Protein AF-A0A7Y2ZWB6-F1 (afdb_monomer)

Secondary structure (DSSP, 8-state):
------TTSS------HHHHHHHHHHHHHHHHHHHHHHHHHHHHHHHHHHHHHHHHHHHHHHHHHHHHHHHHHHHHHHHHHHHHHHHHHHHHHHHHHHHHHHHHHHHHHHHHHHHHHTTSTT-HHHHHHHHHHHHHHHHHIIIIIHHHHHHHHHHHHHHSTTSHHHHHHHHHHHHHHHHHHHHHHHHHHHHHHHHHHTTPPP-EEETTEEESS--SS--TTT-S------GGGS-HHHHH--SSGGG--THHHHS------S----------S-SS---

pLDDT: mean 79.21, std 18.11, range [35.31, 97.69]

Solvent-accessible surface area (backbone atoms only — not comparable to full-atom values): 16002 Å² total; per-residue (Å²): 139,84,81,82,79,81,81,81,81,81,80,76,83,70,80,60,71,64,56,55,54,54,51,50,50,52,52,52,50,52,50,52,55,48,52,55,47,51,52,57,50,50,55,52,52,52,55,50,52,47,47,49,52,18,51,52,53,12,49,52,47,21,49,51,34,42,51,52,34,52,53,51,43,51,55,48,51,52,54,46,52,51,52,48,50,50,46,51,49,42,55,49,49,48,55,49,51,55,51,50,56,53,49,51,54,52,50,47,54,51,23,53,52,36,36,61,57,16,72,42,92,90,32,49,70,48,21,57,52,17,53,52,52,37,53,52,50,52,52,44,49,64,54,52,46,52,52,49,51,54,49,44,54,53,37,49,56,42,57,39,93,83,18,65,54,54,48,51,46,52,50,48,55,48,51,44,54,48,43,29,42,48,25,33,45,52,8,50,53,49,14,32,55,44,15,50,76,50,73,40,73,65,74,43,74,60,95,89,44,72,35,56,66,88,56,80,89,45,39,60,84,77,18,50,100,75,75,90,79,53,81,83,76,47,49,64,44,80,75,73,63,55,100,55,88,89,67,79,71,55,54,83,68,72,62,69,60,73,72,64,90,59,82,82,74,81,72,80,78,78,75,70,90,76,88,84,81,87,130

Foldseek 3Di:
DDDDDPPPPPPPPPPCVVVVVVVVVVVVVVVVVVVVVVVVVVVVVVVVVLLVVLQVVLLVLLVVLLVVLVVLLVVLVVVLVVLVVLLVVLVVLLVVLVVVVVVLVVLLVVLVVQLVVCVPPVNVVSNVVSVVSNVVSVVCCVPVNVVSVVVNVVSCQQNPDPHPSVVVNVVSVVVNVCSQQVSSVVSQVSSQVSSVVSVQDFDDDDPNDGGNYDHPPADNVRGRPDDDDDPVLADPCVVPNDPDDPPRCPVVVNVVPPVPVPPPPPPPPPPPVPPDDDD

Structure (mmCIF, N/CA/C/O backbone):
data_AF-A0A7Y2ZWB6-F1
#
_entry.id   AF-A0A7Y2ZWB6-F1
#
loop_
_atom_site.group_PDB
_atom_site.id
_atom_site.type_symbol
_atom_site.label_atom_id
_atom_site.label_alt_id
_atom_site.label_comp_id
_atom_site.label_asym_id
_atom_site.label_entity_id
_atom_site.label_seq_id
_atom_site.pdbx_PDB_ins_code
_atom_site.Cartn_x
_atom_site.Cartn_y
_atom_site.Cartn_z
_atom_site.occupancy
_atom_site.B_iso_or_equiv
_atom_site.auth_seq_id
_atom_site.auth_comp_id
_atom_site.auth_asym_id
_atom_site.auth_atom_id
_atom_site.pdbx_PDB_model_num
ATOM 1 N N . MET A 1 1 ? 92.278 31.853 -77.550 1.00 44.78 1 MET A N 1
ATOM 2 C CA . MET A 1 1 ? 91.078 32.687 -77.325 1.00 44.78 1 MET A CA 1
ATOM 3 C C . MET A 1 1 ? 89.855 31.816 -77.591 1.00 44.78 1 MET A C 1
ATOM 5 O O . MET A 1 1 ? 89.427 31.696 -78.728 1.00 44.78 1 MET A O 1
ATOM 9 N N . ILE A 1 2 ? 89.396 31.088 -76.572 1.00 50.94 2 ILE A N 1
ATOM 10 C CA . ILE A 1 2 ? 88.327 30.086 -76.688 1.00 50.94 2 ILE A CA 1
ATOM 11 C C . ILE A 1 2 ? 87.022 30.775 -76.280 1.00 50.94 2 ILE A C 1
ATOM 13 O O . ILE A 1 2 ? 86.863 31.155 -75.123 1.00 50.94 2 ILE A O 1
ATOM 17 N N . ARG A 1 3 ? 86.124 31.005 -77.246 1.00 51.00 3 ARG A N 1
ATOM 18 C CA . ARG A 1 3 ? 84.762 31.488 -76.984 1.00 51.00 3 ARG A CA 1
ATOM 19 C C . ARG A 1 3 ? 83.948 30.323 -76.426 1.00 51.00 3 ARG A C 1
ATOM 21 O O . ARG A 1 3 ? 83.680 29.367 -77.145 1.00 51.00 3 ARG A O 1
ATOM 28 N N . LEU A 1 4 ? 83.583 30.407 -75.150 1.00 58.66 4 LEU A N 1
ATOM 29 C CA . LEU A 1 4 ? 82.576 29.540 -74.547 1.00 58.66 4 LEU A CA 1
ATOM 30 C C . LEU A 1 4 ? 81.198 29.949 -75.076 1.00 58.66 4 LEU A C 1
ATOM 32 O O . LEU A 1 4 ? 80.756 31.081 -74.887 1.00 58.66 4 LEU A O 1
ATOM 36 N N . ASP A 1 5 ? 80.564 29.020 -75.780 1.00 60.66 5 ASP A N 1
ATOM 37 C CA . ASP A 1 5 ? 79.256 29.163 -76.406 1.00 60.66 5 ASP A CA 1
ATOM 38 C C . ASP A 1 5 ? 78.149 28.931 -75.358 1.00 60.66 5 ASP A C 1
ATOM 40 O O . ASP A 1 5 ? 77.924 27.813 -74.894 1.00 60.66 5 ASP A O 1
ATOM 44 N N . TYR A 1 6 ? 77.489 30.013 -74.936 1.00 61.88 6 TYR A N 1
ATOM 45 C CA . TYR A 1 6 ? 76.468 30.041 -73.873 1.00 61.88 6 TYR A CA 1
ATOM 46 C C . TYR A 1 6 ? 75.072 29.579 -74.348 1.00 61.88 6 TYR A C 1
ATOM 48 O O . TYR A 1 6 ? 74.074 29.722 -73.641 1.00 61.88 6 TYR A O 1
ATOM 56 N N . SER A 1 7 ? 74.976 29.016 -75.553 1.00 59.28 7 SER A N 1
ATOM 57 C CA . SER A 1 7 ? 73.709 28.821 -76.273 1.00 59.28 7 SER A CA 1
ATOM 58 C C . SER A 1 7 ? 72.943 27.537 -75.913 1.00 59.28 7 SER A C 1
ATOM 60 O O . SER A 1 7 ? 71.887 27.275 -76.483 1.00 59.28 7 SER A O 1
ATOM 62 N N . ARG A 1 8 ? 73.432 26.721 -74.965 1.00 57.53 8 ARG A N 1
ATOM 63 C CA . ARG A 1 8 ? 72.806 25.434 -74.582 1.00 57.53 8 ARG A CA 1
ATOM 64 C C . ARG A 1 8 ? 71.978 25.445 -73.290 1.00 57.53 8 ARG A C 1
ATOM 66 O O . ARG A 1 8 ? 71.447 24.406 -72.922 1.00 57.53 8 ARG A O 1
ATOM 73 N N . LEU A 1 9 ? 71.797 26.592 -72.633 1.00 58.25 9 LEU A N 1
ATOM 74 C CA . LEU A 1 9 ? 71.009 26.690 -71.387 1.00 58.25 9 LEU A CA 1
ATOM 75 C C . LEU A 1 9 ? 69.576 27.217 -71.572 1.00 58.25 9 LEU A C 1
ATOM 77 O O . LEU A 1 9 ? 68.931 27.599 -70.601 1.00 58.25 9 LEU A O 1
ATOM 81 N N . LYS A 1 10 ? 69.047 27.250 -72.801 1.00 58.69 10 LYS A N 1
ATOM 82 C CA . LYS A 1 10 ? 67.727 27.843 -73.080 1.00 58.69 10 LYS A CA 1
ATOM 83 C C . LYS A 1 10 ? 66.795 26.921 -73.863 1.00 58.69 10 LYS A C 1
ATOM 85 O O . LYS A 1 10 ? 66.171 27.339 -74.828 1.00 58.69 10 LYS A O 1
ATOM 90 N N . SER A 1 11 ? 66.707 25.658 -73.455 1.00 59.91 11 SER A N 1
ATOM 91 C CA . SER A 1 11 ? 65.633 24.762 -73.906 1.00 59.91 11 SER A CA 1
ATOM 92 C C . SER A 1 11 ? 65.359 23.654 -72.889 1.00 59.91 11 SER A C 1
ATOM 94 O O . SER A 1 11 ? 65.337 22.473 -73.217 1.00 59.91 11 SER A O 1
ATOM 96 N N . GLY A 1 12 ? 65.159 24.056 -71.639 1.00 55.19 12 GLY A N 1
ATOM 97 C CA . GLY A 1 12 ? 64.440 23.272 -70.643 1.00 55.19 12 GLY A CA 1
ATOM 98 C C . GLY A 1 12 ? 63.176 24.032 -70.267 1.00 55.19 12 GLY A C 1
ATOM 99 O O . GLY A 1 12 ? 63.064 24.503 -69.144 1.00 55.19 12 GLY A O 1
ATOM 100 N N . HIS A 1 13 ? 62.268 24.256 -71.224 1.00 57.69 13 HIS A N 1
ATOM 101 C CA . HIS A 1 13 ? 60.879 24.541 -70.861 1.00 57.69 13 HIS A CA 1
ATOM 102 C C . HIS A 1 13 ? 60.348 23.213 -70.321 1.00 57.69 13 HIS A C 1
ATOM 104 O O . HIS A 1 13 ? 59.897 22.358 -71.079 1.00 57.69 13 HIS A O 1
ATOM 110 N N . GLU A 1 14 ? 60.576 22.990 -69.028 1.00 60.53 14 GLU A N 1
ATOM 111 C CA . GLU A 1 14 ? 60.029 21.857 -68.302 1.00 60.53 14 GLU A CA 1
ATOM 112 C C . GLU A 1 14 ? 58.515 21.869 -68.487 1.00 60.53 14 GLU A C 1
ATOM 114 O O . GLU A 1 14 ? 57.841 22.862 -68.208 1.00 60.53 14 GLU A O 1
ATOM 119 N N . ASP A 1 15 ? 57.996 20.763 -68.998 1.00 57.97 15 ASP A N 1
ATOM 120 C CA . ASP A 1 15 ? 56.582 20.510 -69.226 1.00 57.97 15 ASP A CA 1
ATOM 121 C C . ASP A 1 15 ? 55.854 20.341 -67.870 1.00 57.97 15 ASP A C 1
ATOM 123 O O . ASP A 1 15 ? 55.453 19.252 -67.468 1.00 57.97 15 ASP A O 1
ATOM 127 N N . GLN A 1 16 ? 55.746 21.430 -67.096 1.00 61.62 16 GLN A N 1
ATOM 128 C CA . GLN A 1 16 ? 55.091 21.475 -65.777 1.00 61.62 16 GLN A CA 1
ATOM 129 C C . GLN A 1 16 ? 53.551 21.566 -65.882 1.00 61.62 16 GLN A C 1
ATOM 131 O O . GLN A 1 16 ? 52.837 21.514 -64.873 1.00 61.62 16 GLN A O 1
ATOM 136 N N . GLY A 1 17 ? 53.009 21.664 -67.104 1.00 63.53 17 GLY A N 1
ATOM 137 C CA . GLY A 1 17 ? 51.566 21.721 -67.359 1.00 63.53 17 GLY A CA 1
ATOM 138 C C . GLY A 1 17 ? 50.846 20.413 -67.020 1.00 63.53 17 GLY A C 1
ATOM 139 O O . GLY A 1 17 ? 49.757 20.437 -66.443 1.00 63.53 17 GLY A O 1
ATOM 140 N N . GLY A 1 18 ? 51.478 19.264 -67.286 1.00 72.31 18 GLY A N 1
ATOM 141 C CA . GLY A 1 18 ? 50.917 17.948 -66.955 1.00 72.31 18 GLY A CA 1
ATOM 142 C C . GLY A 1 18 ? 50.858 17.669 -65.448 1.00 72.31 18 GLY A C 1
ATOM 143 O O . GLY A 1 18 ? 49.906 17.056 -64.963 1.00 72.31 18 GLY A O 1
ATOM 144 N N . GLN A 1 19 ? 51.830 18.176 -64.682 1.00 80.75 19 GLN A N 1
ATOM 145 C CA . GLN A 1 19 ? 51.919 17.939 -63.238 1.00 80.75 19 GLN A CA 1
ATOM 146 C C . GLN A 1 19 ? 50.794 18.641 -62.460 1.00 80.75 19 GLN A C 1
ATOM 148 O O . GLN A 1 19 ? 50.229 18.064 -61.528 1.00 80.75 19 GLN A O 1
ATOM 153 N N . THR A 1 20 ? 50.412 19.850 -62.883 1.00 86.69 20 THR A N 1
ATOM 154 C CA . THR A 1 20 ? 49.302 20.601 -62.270 1.00 86.69 20 THR A CA 1
ATOM 155 C C . THR A 1 20 ? 47.962 19.880 -62.451 1.00 86.69 20 THR A C 1
ATOM 157 O O . THR A 1 20 ? 47.143 19.857 -61.531 1.00 86.69 20 THR A O 1
ATOM 160 N N . LEU A 1 21 ? 47.745 19.232 -63.601 1.00 88.06 21 LEU A N 1
ATOM 161 C CA . LEU A 1 21 ? 46.502 18.515 -63.894 1.00 88.06 21 LEU A CA 1
ATOM 162 C C . LEU A 1 21 ? 46.351 17.242 -63.045 1.00 88.06 21 LEU A C 1
ATOM 164 O O . LEU A 1 21 ? 45.262 16.966 -62.542 1.00 88.06 21 LEU A O 1
ATOM 168 N N . VAL A 1 22 ? 47.446 16.508 -62.817 1.00 89.50 22 VAL A N 1
ATOM 169 C CA . VAL A 1 22 ? 47.454 15.334 -61.923 1.00 89.50 22 VAL A CA 1
ATOM 170 C C . VAL A 1 22 ? 47.199 15.750 -60.476 1.00 89.50 22 VAL A C 1
ATOM 172 O O . VAL A 1 22 ? 46.388 15.126 -59.791 1.00 89.50 22 VAL A O 1
ATOM 175 N N . PHE A 1 23 ? 47.836 16.831 -60.017 1.00 92.19 23 PHE A N 1
ATOM 176 C CA . PHE A 1 23 ? 47.591 17.362 -58.678 1.00 92.19 23 PHE A CA 1
ATOM 177 C C . PHE A 1 23 ? 46.123 17.771 -58.495 1.00 92.19 23 PHE A C 1
ATOM 179 O O . PHE A 1 23 ? 45.485 17.350 -57.530 1.00 92.19 23 PHE A O 1
ATOM 186 N N . LEU A 1 24 ? 45.556 18.513 -59.452 1.00 94.19 24 LEU A N 1
ATOM 187 C CA . LEU A 1 24 ? 44.149 18.915 -59.419 1.00 94.19 24 LEU A CA 1
ATOM 188 C C . LEU A 1 24 ? 43.206 17.702 -59.392 1.00 94.19 24 LEU A C 1
ATOM 190 O O . LEU A 1 24 ? 42.246 17.697 -58.622 1.00 94.19 24 LEU A O 1
ATOM 194 N N . ALA A 1 25 ? 43.483 16.665 -60.188 1.00 94.50 25 ALA A N 1
ATOM 195 C CA . ALA A 1 25 ? 42.678 15.446 -60.217 1.00 94.50 25 ALA A CA 1
ATOM 196 C C . ALA A 1 25 ? 42.689 14.714 -58.866 1.00 94.50 25 ALA A C 1
ATOM 198 O O . ALA A 1 25 ? 41.633 14.299 -58.387 1.00 94.50 25 ALA A O 1
ATOM 199 N N . ILE A 1 26 ? 43.854 14.607 -58.219 1.00 96.25 26 ILE A N 1
ATOM 200 C CA . ILE A 1 26 ? 43.980 13.987 -56.892 1.00 96.25 26 ILE A CA 1
ATOM 201 C C . ILE A 1 26 ? 43.226 14.805 -55.839 1.00 96.25 26 ILE A C 1
ATOM 203 O O . ILE A 1 26 ? 42.507 14.229 -55.025 1.00 96.25 26 ILE A O 1
ATOM 207 N N . VAL A 1 27 ? 43.338 16.137 -55.870 1.00 96.94 27 VAL A N 1
ATOM 208 C CA . VAL A 1 27 ? 42.617 17.017 -54.937 1.00 96.94 27 VAL A CA 1
ATOM 209 C C . VAL A 1 27 ? 41.103 16.906 -55.135 1.00 96.94 27 VAL A C 1
ATOM 211 O O . VAL A 1 27 ? 40.377 16.737 -54.158 1.00 96.94 27 VAL A O 1
ATOM 214 N N . MET A 1 28 ? 40.617 16.934 -56.379 1.00 96.69 28 MET A N 1
ATOM 215 C CA . MET A 1 28 ? 39.190 16.762 -56.678 1.00 96.69 28 MET A CA 1
ATOM 216 C C . MET A 1 28 ? 38.679 15.387 -56.241 1.00 96.69 28 MET A C 1
ATOM 218 O O . MET A 1 28 ? 37.618 15.293 -55.625 1.00 96.69 28 MET A O 1
ATOM 222 N N . PHE A 1 29 ? 39.445 14.324 -56.491 1.00 96.56 29 PHE A N 1
ATOM 223 C CA . PHE A 1 29 ? 39.101 12.980 -56.032 1.00 96.56 29 PHE A CA 1
ATOM 224 C C . PHE A 1 29 ? 39.051 12.892 -54.499 1.00 96.56 29 PHE A C 1
ATOM 226 O O . PHE A 1 29 ? 38.092 12.357 -53.943 1.00 96.56 29 PHE A O 1
ATOM 233 N N . ALA A 1 30 ? 40.036 13.467 -53.803 1.00 97.19 30 ALA A N 1
ATOM 234 C CA . ALA A 1 30 ? 40.061 13.517 -52.344 1.00 97.19 30 ALA A CA 1
ATOM 235 C C . ALA A 1 30 ? 38.858 14.286 -51.774 1.00 97.19 30 ALA A C 1
ATOM 237 O O . ALA A 1 30 ? 38.252 13.831 -50.804 1.00 97.19 30 ALA A O 1
ATOM 238 N N . LEU A 1 31 ? 38.467 15.402 -52.401 1.00 97.62 31 LEU A N 1
ATOM 239 C CA . LEU A 1 31 ? 37.272 16.158 -52.020 1.00 97.62 31 LEU A CA 1
ATOM 240 C C . LEU A 1 31 ? 35.993 15.329 -52.194 1.00 97.62 31 LEU A C 1
ATOM 242 O O . LEU A 1 31 ? 35.182 15.282 -51.273 1.00 97.62 31 LEU A O 1
ATOM 246 N N . VAL A 1 32 ? 35.821 14.628 -53.320 1.00 97.38 32 VAL A N 1
ATOM 247 C CA . VAL A 1 32 ? 34.651 13.756 -53.547 1.00 97.38 32 VAL A CA 1
ATOM 248 C C . VAL A 1 32 ? 34.585 12.630 -52.509 1.00 97.38 32 VAL A C 1
ATOM 250 O O . VAL A 1 32 ? 33.529 12.403 -51.917 1.00 97.38 32 VAL A O 1
ATOM 253 N N . CYS A 1 33 ? 35.711 11.968 -52.229 1.00 97.44 33 CYS A N 1
ATOM 254 C CA . CYS A 1 33 ? 35.795 10.944 -51.185 1.00 97.44 33 CYS A CA 1
ATOM 255 C C . CYS A 1 33 ? 35.462 11.510 -49.797 1.00 97.44 33 CYS A C 1
ATOM 257 O O . CYS A 1 33 ? 34.747 10.869 -49.025 1.00 97.44 33 CYS A O 1
ATOM 259 N N . PHE A 1 34 ? 35.934 12.719 -49.486 1.00 97.44 34 PHE A N 1
ATOM 260 C CA . PHE A 1 34 ? 35.622 13.399 -48.232 1.00 97.44 34 PHE A CA 1
ATOM 261 C C . PHE A 1 34 ? 34.126 13.720 -48.110 1.00 97.44 34 PHE A C 1
ATOM 263 O O . PHE A 1 34 ? 33.533 13.435 -47.072 1.00 97.44 34 PHE A O 1
ATOM 270 N N . PHE A 1 35 ? 33.483 14.227 -49.167 1.00 97.56 35 PHE A N 1
ATOM 271 C CA . PHE A 1 35 ? 32.034 14.463 -49.172 1.00 97.56 35 PHE A CA 1
ATOM 272 C C . PHE A 1 35 ? 31.234 13.172 -48.974 1.00 97.56 35 PHE A C 1
ATOM 274 O O . PHE A 1 35 ? 30.319 13.142 -48.150 1.00 97.56 35 PHE A O 1
ATOM 281 N N . ALA A 1 36 ? 31.603 12.093 -49.670 1.00 96.81 36 ALA A N 1
ATOM 282 C CA . ALA A 1 36 ? 30.967 10.790 -49.489 1.00 96.81 36 ALA A CA 1
ATOM 283 C C . ALA A 1 36 ? 31.128 10.274 -48.047 1.00 96.81 36 ALA A C 1
ATOM 285 O O . ALA A 1 36 ? 30.185 9.728 -47.473 1.00 96.81 36 ALA A O 1
ATOM 286 N N . LEU A 1 37 ? 32.298 10.478 -47.431 1.00 97.00 37 LEU A N 1
ATOM 287 C CA . LEU A 1 37 ? 32.532 10.136 -46.029 1.00 97.00 37 LEU A CA 1
ATOM 288 C C . LEU A 1 37 ? 31.652 10.971 -45.092 1.00 97.00 37 LEU A C 1
ATOM 290 O O . LEU A 1 37 ? 31.013 10.398 -44.214 1.00 97.00 37 LEU A O 1
ATOM 294 N N . VAL A 1 38 ? 31.577 12.293 -45.278 1.00 97.69 38 VAL A N 1
ATOM 295 C CA . VAL A 1 38 ? 30.770 13.186 -44.426 1.00 97.69 38 VAL A CA 1
ATOM 296 C C . VAL A 1 38 ? 29.286 12.823 -44.477 1.00 97.69 38 VAL A C 1
ATOM 298 O O . VAL A 1 38 ? 28.658 12.767 -43.422 1.00 97.69 38 VAL A O 1
ATOM 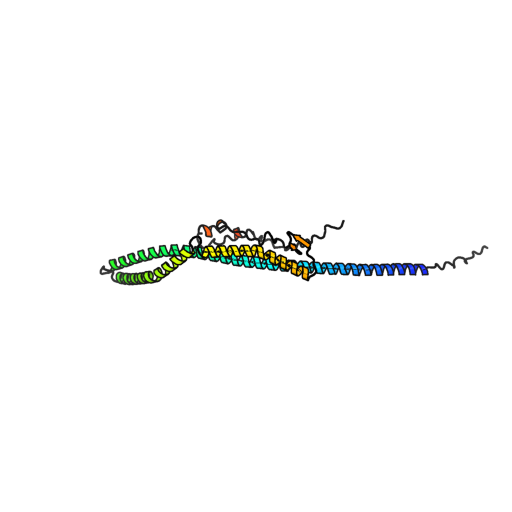301 N N . ILE A 1 39 ? 28.736 12.522 -45.658 1.00 96.81 39 ILE A N 1
ATOM 302 C CA . ILE A 1 39 ? 27.332 12.094 -45.799 1.00 96.81 39 ILE A CA 1
ATOM 303 C C . ILE A 1 39 ? 27.103 10.772 -45.057 1.00 96.81 39 ILE A C 1
ATOM 305 O O . ILE A 1 39 ? 26.220 10.686 -44.206 1.00 96.81 39 ILE A O 1
ATOM 309 N N . ASN A 1 40 ? 27.960 9.772 -45.291 1.00 96.31 40 ASN A N 1
ATOM 310 C CA . ASN A 1 40 ? 27.853 8.476 -44.618 1.00 96.31 40 ASN A CA 1
ATOM 311 C C . ASN A 1 40 ? 27.982 8.593 -43.091 1.00 96.31 40 ASN A C 1
ATOM 313 O O . ASN A 1 40 ? 27.276 7.907 -42.354 1.00 96.31 40 ASN A O 1
ATOM 317 N N . VAL A 1 41 ? 28.879 9.449 -42.592 1.00 96.69 41 VAL A N 1
ATOM 318 C CA . VAL A 1 41 ? 29.029 9.698 -41.151 1.00 96.69 41 VAL A CA 1
ATOM 319 C C . VAL A 1 41 ? 27.814 10.446 -40.602 1.00 96.69 41 VAL A C 1
ATOM 321 O O . VAL A 1 41 ? 27.332 10.086 -39.529 1.00 96.69 41 VAL A O 1
ATOM 324 N N . GLY A 1 42 ? 27.291 11.430 -41.336 1.00 96.50 42 GLY A N 1
ATOM 325 C CA . GLY A 1 42 ? 26.086 12.174 -40.973 1.00 96.50 42 GLY A CA 1
ATOM 326 C C . GLY A 1 42 ? 24.892 11.252 -40.736 1.00 96.50 42 GLY A C 1
ATOM 327 O O . GLY A 1 42 ? 24.306 11.284 -39.654 1.00 96.50 42 GLY A O 1
ATOM 328 N N . ASP A 1 43 ? 24.606 10.352 -41.678 1.00 94.31 43 ASP A N 1
ATOM 329 C CA . ASP A 1 43 ? 23.494 9.398 -41.563 1.00 94.31 43 ASP A CA 1
ATOM 330 C C . ASP A 1 43 ? 23.649 8.473 -40.348 1.00 94.31 43 ASP A C 1
ATOM 332 O O . ASP A 1 43 ? 22.689 8.210 -39.615 1.00 94.31 43 ASP A O 1
ATOM 336 N N . ARG A 1 44 ? 24.878 8.012 -40.079 1.00 91.19 44 ARG A N 1
ATOM 337 C CA . ARG A 1 44 ? 25.179 7.161 -38.916 1.00 91.19 44 ARG A CA 1
ATOM 338 C C . ARG A 1 44 ? 25.017 7.908 -37.595 1.00 91.19 44 ARG A C 1
ATOM 340 O O . ARG A 1 44 ? 24.539 7.312 -36.629 1.00 91.19 44 ARG A O 1
ATOM 347 N N . VAL A 1 45 ? 25.401 9.183 -37.537 1.00 94.81 45 VAL A N 1
ATOM 348 C CA . VAL A 1 45 ? 25.244 10.018 -36.337 1.00 94.81 45 VAL A CA 1
ATOM 349 C C . VAL A 1 45 ? 23.768 10.307 -36.071 1.00 94.81 45 VAL A C 1
ATOM 351 O O . VAL A 1 45 ? 23.323 10.102 -34.942 1.00 94.81 45 VAL A O 1
ATOM 354 N N . THR A 1 46 ? 22.997 10.697 -37.089 1.00 92.50 46 THR A N 1
ATOM 355 C CA . THR A 1 46 ? 21.551 10.953 -36.959 1.00 92.50 46 THR A CA 1
ATOM 356 C C . THR A 1 46 ? 20.813 9.710 -36.472 1.00 92.50 46 THR A C 1
ATOM 358 O O . THR A 1 46 ? 20.147 9.751 -35.439 1.00 92.50 46 THR A O 1
ATO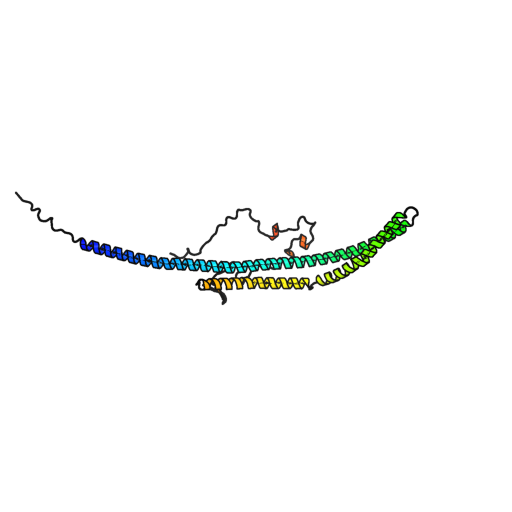M 361 N N . THR A 1 47 ? 21.047 8.570 -37.128 1.00 87.69 47 THR A N 1
ATOM 362 C CA . THR A 1 47 ? 20.436 7.285 -36.757 1.00 87.69 47 THR A CA 1
ATOM 363 C C . THR A 1 47 ? 20.774 6.887 -35.311 1.00 87.69 47 THR A C 1
ATOM 365 O O . THR A 1 47 ? 19.946 6.334 -34.588 1.00 87.69 47 THR A O 1
ATOM 368 N N . LYS A 1 48 ? 21.993 7.193 -34.841 1.00 86.56 48 LYS A N 1
ATOM 369 C CA . LYS A 1 48 ? 22.404 6.934 -33.453 1.00 86.56 48 LYS A CA 1
ATOM 370 C C . LYS A 1 48 ? 21.652 7.814 -32.451 1.00 86.56 48 LYS A C 1
ATOM 372 O O . LYS A 1 48 ? 21.249 7.308 -31.406 1.00 86.56 48 LYS A O 1
ATOM 377 N N . VAL A 1 49 ? 21.481 9.103 -32.744 1.00 91.00 49 VAL A N 1
ATOM 378 C CA . VAL A 1 49 ? 20.752 10.039 -31.867 1.00 91.00 49 VAL A CA 1
ATOM 379 C C . VAL A 1 49 ? 19.275 9.654 -31.777 1.00 91.00 49 VAL A C 1
ATOM 381 O O . VAL A 1 49 ? 18.713 9.638 -30.684 1.00 91.00 49 VAL A O 1
ATOM 384 N N . GLU A 1 50 ? 18.661 9.270 -32.895 1.00 88.62 50 GLU A N 1
ATOM 385 C CA . GLU A 1 50 ? 17.272 8.798 -32.925 1.00 88.62 50 GLU A CA 1
ATOM 386 C C . GLU A 1 50 ? 17.078 7.533 -32.079 1.00 88.62 50 GLU A C 1
ATOM 388 O O . GLU A 1 50 ? 16.178 7.495 -31.239 1.00 88.62 50 GLU A O 1
ATOM 393 N N . MET A 1 51 ? 17.970 6.540 -32.201 1.00 86.19 51 MET A N 1
ATOM 394 C CA . MET A 1 51 ? 17.916 5.333 -31.364 1.00 86.19 51 MET A CA 1
ATOM 395 C C . MET A 1 51 ? 18.100 5.626 -29.869 1.00 86.19 51 MET A C 1
ATOM 397 O O . MET A 1 51 ? 17.471 4.976 -29.036 1.00 86.19 51 MET A O 1
ATOM 401 N N . GLN A 1 52 ? 18.949 6.593 -29.509 1.00 89.56 52 GLN A N 1
ATOM 402 C CA . GLN A 1 52 ? 19.129 6.998 -28.110 1.00 89.56 52 GLN A CA 1
ATOM 403 C C . GLN A 1 52 ? 17.867 7.661 -27.554 1.00 89.56 52 GLN A C 1
ATOM 405 O O . GLN A 1 52 ? 17.399 7.273 -26.486 1.00 89.56 52 GLN A O 1
ATOM 410 N N . ASN A 1 53 ? 17.260 8.576 -28.313 1.00 90.44 53 ASN A N 1
ATOM 411 C CA . ASN A 1 53 ? 16.002 9.214 -27.927 1.00 90.44 53 ASN A CA 1
ATOM 412 C C . ASN A 1 53 ? 14.863 8.190 -27.787 1.00 90.44 53 ASN A C 1
ATOM 414 O O . ASN A 1 53 ? 14.076 8.267 -26.842 1.00 90.44 53 ASN A O 1
ATOM 418 N N . ALA A 1 54 ? 14.796 7.208 -28.693 1.00 88.62 54 ALA A N 1
ATOM 419 C CA . ALA A 1 54 ? 13.845 6.101 -28.624 1.00 88.62 54 ALA A CA 1
ATOM 420 C C . ALA A 1 54 ? 14.023 5.274 -27.340 1.00 88.62 54 ALA A C 1
ATOM 422 O O . ALA A 1 54 ? 13.048 4.988 -26.637 1.00 88.62 54 ALA A O 1
ATOM 423 N N . ALA A 1 55 ? 15.270 4.917 -27.017 1.00 87.19 55 ALA A N 1
ATOM 424 C CA . ALA A 1 55 ? 15.604 4.154 -25.819 1.00 87.19 55 ALA A CA 1
ATOM 425 C C . ALA A 1 55 ? 15.251 4.923 -24.536 1.00 87.19 55 ALA A C 1
ATOM 427 O O . ALA A 1 55 ? 14.615 4.361 -23.642 1.00 87.19 55 ALA A O 1
ATOM 428 N N . ASP A 1 56 ? 15.587 6.212 -24.463 1.00 90.06 56 ASP A N 1
ATOM 429 C CA . ASP A 1 56 ? 15.282 7.055 -23.304 1.00 90.06 56 ASP A CA 1
ATOM 430 C C . ASP A 1 56 ? 13.769 7.230 -23.115 1.00 90.06 56 ASP A C 1
ATOM 432 O O . ASP A 1 56 ? 13.260 7.102 -21.997 1.00 90.06 56 ASP A O 1
ATOM 436 N N . ALA A 1 57 ? 13.022 7.446 -24.203 1.00 90.44 57 ALA A N 1
ATOM 437 C CA . ALA A 1 57 ? 11.565 7.541 -24.160 1.00 90.44 57 ALA A CA 1
ATOM 438 C C . ALA A 1 57 ? 10.914 6.234 -23.666 1.00 90.44 57 ALA A C 1
ATOM 440 O O . ALA A 1 57 ? 10.016 6.270 -22.817 1.00 90.44 57 ALA A O 1
ATOM 441 N N . ALA A 1 58 ? 11.393 5.082 -24.143 1.00 89.25 58 ALA A N 1
ATOM 442 C CA . ALA A 1 58 ? 10.919 3.767 -23.715 1.00 89.25 58 ALA A CA 1
ATOM 443 C C . ALA A 1 58 ? 11.197 3.511 -22.224 1.00 89.25 58 ALA A C 1
ATOM 445 O O . ALA A 1 58 ? 10.295 3.119 -21.474 1.00 89.25 58 ALA A O 1
ATOM 446 N N . VAL A 1 59 ? 12.424 3.787 -21.766 1.00 89.44 59 VAL A N 1
ATOM 447 C CA . VAL A 1 59 ? 12.815 3.638 -20.354 1.00 89.44 59 VAL A CA 1
ATOM 448 C C . VAL A 1 59 ? 11.981 4.556 -19.458 1.00 89.44 59 VAL A C 1
ATOM 450 O O . VAL A 1 59 ? 11.477 4.111 -18.423 1.00 89.44 59 VAL A O 1
ATOM 453 N N . MET A 1 60 ? 11.772 5.810 -19.866 1.00 91.56 60 MET A N 1
ATOM 454 C CA . MET A 1 60 ? 10.950 6.772 -19.127 1.00 91.56 60 MET A CA 1
ATOM 455 C C . MET A 1 60 ? 9.507 6.291 -18.969 1.00 91.56 60 MET A C 1
ATOM 457 O O . MET A 1 60 ? 8.951 6.345 -17.869 1.00 91.56 60 MET A O 1
ATOM 461 N N . ALA A 1 61 ? 8.898 5.770 -20.031 1.00 91.06 61 ALA A N 1
ATOM 462 C CA . ALA A 1 61 ? 7.527 5.281 -19.972 1.00 91.06 61 ALA A CA 1
ATOM 463 C C . ALA A 1 61 ? 7.367 4.046 -19.075 1.00 91.06 61 ALA A C 1
ATOM 465 O O . ALA A 1 61 ? 6.433 3.983 -18.266 1.00 91.06 61 ALA A O 1
ATOM 466 N N . GLY A 1 62 ? 8.309 3.103 -19.150 1.00 89.00 62 GLY A N 1
ATOM 467 C CA . GLY A 1 62 ? 8.355 1.964 -18.235 1.00 89.00 62 GLY A CA 1
ATOM 468 C C . GLY A 1 62 ? 8.541 2.396 -16.776 1.00 89.00 62 GLY A C 1
ATOM 469 O O . GLY A 1 62 ? 7.832 1.926 -15.879 1.00 89.00 62 GLY A O 1
ATOM 470 N N . GLY A 1 63 ? 9.430 3.365 -16.540 1.00 89.44 63 GLY A N 1
ATOM 471 C CA . GLY A 1 63 ? 9.661 3.968 -15.227 1.00 89.44 63 GLY A CA 1
ATOM 472 C C . GLY A 1 63 ? 8.412 4.632 -14.637 1.00 89.44 63 GLY A C 1
ATOM 473 O O . GLY A 1 63 ? 8.113 4.438 -13.456 1.00 89.44 63 GLY A O 1
ATOM 474 N N . ILE A 1 64 ? 7.633 5.349 -15.454 1.00 93.94 64 ILE A N 1
ATOM 475 C CA . ILE A 1 64 ? 6.374 5.986 -15.031 1.00 93.94 64 ILE A CA 1
ATOM 476 C C . ILE A 1 64 ? 5.362 4.944 -14.543 1.00 93.94 64 ILE A C 1
ATOM 478 O O . ILE A 1 64 ? 4.723 5.147 -13.506 1.00 93.94 64 ILE A O 1
ATOM 482 N N . TRP A 1 65 ? 5.214 3.820 -15.248 1.00 93.38 65 TRP A N 1
ATOM 483 C CA . TRP A 1 65 ? 4.330 2.740 -14.803 1.00 93.38 65 TRP A CA 1
ATOM 484 C C . TRP A 1 65 ? 4.780 2.158 -13.467 1.00 93.38 65 TRP A C 1
ATOM 486 O O . TRP A 1 65 ? 3.967 2.074 -12.545 1.00 93.38 65 TRP A O 1
ATOM 496 N N . ASN A 1 66 ? 6.069 1.856 -13.314 1.00 89.81 66 ASN A N 1
ATOM 497 C CA . ASN A 1 66 ? 6.613 1.359 -12.049 1.00 89.81 66 ASN A CA 1
ATOM 498 C C . ASN A 1 66 ? 6.377 2.340 -10.890 1.00 89.81 66 ASN A C 1
ATOM 500 O O . ASN A 1 66 ? 5.937 1.925 -9.814 1.00 89.81 66 ASN A O 1
ATOM 504 N N . ALA A 1 67 ? 6.567 3.643 -11.118 1.00 92.75 67 ALA A N 1
ATOM 505 C CA . ALA A 1 67 ? 6.263 4.681 -10.133 1.00 92.75 67 ALA A CA 1
ATOM 506 C C . ALA A 1 67 ? 4.774 4.695 -9.737 1.00 92.75 67 ALA A C 1
ATOM 508 O O . ALA A 1 67 ? 4.445 4.764 -8.550 1.00 92.75 67 ALA A O 1
ATOM 509 N N . ARG A 1 68 ? 3.858 4.552 -10.705 1.00 95.38 68 ARG A N 1
ATOM 510 C CA . ARG A 1 68 ? 2.412 4.443 -10.436 1.00 95.38 68 ARG A CA 1
ATOM 511 C C . ARG A 1 68 ? 2.074 3.210 -9.597 1.00 95.38 68 ARG A C 1
ATOM 513 O O . ARG A 1 68 ? 1.287 3.322 -8.658 1.00 95.38 68 ARG A O 1
ATOM 520 N N . GLY A 1 69 ? 2.682 2.059 -9.886 1.00 94.31 69 GLY A N 1
ATOM 521 C CA . GLY A 1 69 ? 2.477 0.847 -9.088 1.00 94.31 69 GLY A CA 1
ATOM 522 C C . GLY A 1 69 ? 2.990 0.985 -7.657 1.00 94.31 69 GLY A C 1
ATOM 523 O O . GLY A 1 69 ? 2.296 0.575 -6.726 1.00 94.31 69 GLY A O 1
ATOM 524 N N . MET A 1 70 ? 4.148 1.623 -7.453 1.00 93.25 70 MET A N 1
ATOM 525 C CA . MET A 1 70 ? 4.664 1.911 -6.106 1.00 93.25 70 MET A CA 1
ATOM 526 C C . MET A 1 70 ? 3.740 2.853 -5.324 1.00 93.25 70 MET A C 1
ATOM 528 O O . MET A 1 70 ? 3.458 2.597 -4.152 1.00 93.25 70 MET A O 1
ATOM 532 N N . ASN A 1 71 ? 3.197 3.889 -5.972 1.00 95.81 71 ASN A N 1
ATOM 533 C CA . ASN A 1 71 ? 2.212 4.780 -5.351 1.00 95.81 71 ASN A CA 1
ATOM 534 C C . ASN A 1 71 ? 0.928 4.030 -4.965 1.00 95.81 71 ASN A C 1
ATOM 536 O O . ASN A 1 71 ? 0.414 4.213 -3.862 1.00 95.81 71 ASN A O 1
ATOM 540 N N . MET A 1 72 ? 0.439 3.138 -5.831 1.00 95.94 72 MET A N 1
ATOM 541 C CA . MET A 1 72 ? -0.728 2.304 -5.533 1.00 95.94 72 MET A CA 1
ATOM 542 C C . MET A 1 72 ? -0.469 1.360 -4.348 1.00 95.94 72 MET A C 1
ATOM 544 O O . MET A 1 72 ? -1.300 1.257 -3.448 1.00 95.94 72 MET A O 1
ATOM 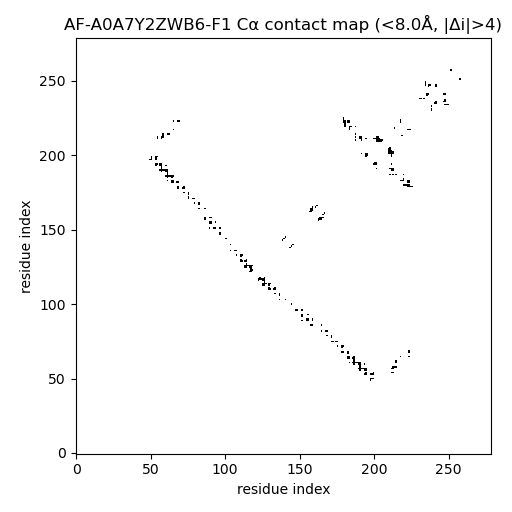548 N N . ILE A 1 73 ? 0.700 0.714 -4.296 1.00 93.88 73 ILE A N 1
ATOM 549 C CA . ILE A 1 73 ? 1.100 -0.127 -3.156 1.00 93.88 73 ILE A CA 1
ATOM 550 C C . ILE A 1 73 ? 1.166 0.694 -1.861 1.00 93.88 73 ILE A C 1
ATOM 552 O O . ILE A 1 73 ? 0.714 0.220 -0.821 1.00 93.88 73 ILE A O 1
ATOM 556 N N . SER A 1 74 ? 1.657 1.935 -1.912 1.00 94.19 74 SER A N 1
ATOM 557 C CA . SER A 1 74 ? 1.664 2.838 -0.753 1.00 94.19 74 SER A CA 1
ATOM 558 C C . SER A 1 74 ? 0.250 3.090 -0.210 1.00 94.19 74 SER A C 1
ATOM 560 O O . SER A 1 74 ? 0.012 2.941 0.990 1.00 94.19 74 SER A O 1
ATOM 562 N N . ILE A 1 75 ? -0.723 3.362 -1.087 1.00 95.25 75 ILE A N 1
ATOM 563 C CA . ILE A 1 75 ? -2.133 3.539 -0.695 1.00 95.25 75 ILE A CA 1
ATOM 564 C C . ILE A 1 75 ? -2.699 2.253 -0.075 1.00 95.25 75 ILE A C 1
ATOM 566 O O . ILE A 1 75 ? -3.361 2.303 0.963 1.00 95.25 75 ILE A O 1
ATOM 570 N N . LEU A 1 76 ? -2.409 1.087 -0.663 1.00 93.81 76 LEU A N 1
ATOM 571 C CA . LEU A 1 76 ? -2.838 -0.205 -0.115 1.00 93.81 76 LEU A CA 1
ATOM 572 C C . LEU A 1 76 ? -2.236 -0.468 1.273 1.00 93.81 76 LEU A C 1
ATOM 574 O O . LEU A 1 76 ? -2.932 -0.979 2.155 1.00 93.81 76 LEU A O 1
ATOM 578 N N . ASN A 1 77 ? -0.980 -0.074 1.496 1.00 90.75 77 ASN A N 1
ATOM 579 C CA . ASN A 1 77 ? -0.329 -0.164 2.800 1.00 90.75 77 ASN A CA 1
ATOM 580 C C . ASN A 1 77 ? -1.029 0.706 3.846 1.00 90.75 77 ASN A C 1
ATOM 582 O O . ASN A 1 77 ? -1.289 0.219 4.948 1.00 90.75 77 ASN A O 1
ATOM 586 N N . VAL A 1 78 ? -1.396 1.944 3.500 1.00 92.50 78 VAL A N 1
ATOM 587 C CA . VAL A 1 78 ? -2.190 2.816 4.383 1.00 92.50 78 VAL A CA 1
ATOM 588 C C . VAL A 1 78 ? -3.556 2.188 4.683 1.00 92.50 78 VAL A C 1
ATOM 590 O O . VAL A 1 78 ? -3.955 2.097 5.841 1.00 92.50 78 VAL A O 1
ATOM 593 N N . GLY A 1 79 ? -4.241 1.632 3.682 1.00 92.19 79 GLY A N 1
ATOM 594 C CA . GLY A 1 79 ? -5.517 0.941 3.909 1.00 92.19 79 GLY A CA 1
ATOM 595 C C . GLY A 1 79 ? -5.396 -0.263 4.857 1.00 92.19 79 GLY A C 1
ATOM 596 O O . GLY A 1 79 ? -6.274 -0.507 5.693 1.00 92.19 79 GLY A O 1
ATOM 597 N N . MET A 1 80 ? -4.292 -1.016 4.784 1.00 91.69 80 MET A N 1
ATOM 598 C CA . MET A 1 80 ? -4.024 -2.119 5.714 1.00 91.69 80 MET A CA 1
ATOM 599 C C . MET A 1 80 ? -3.751 -1.629 7.144 1.00 91.69 80 MET A C 1
ATOM 601 O O . MET A 1 80 ? -4.224 -2.262 8.096 1.00 91.69 80 MET A O 1
ATOM 605 N N . THR A 1 81 ? -3.025 -0.519 7.323 1.00 90.00 81 THR A N 1
ATOM 606 C CA . THR A 1 81 ? -2.764 0.046 8.658 1.00 90.00 81 THR A CA 1
ATOM 607 C C . THR A 1 81 ? -4.023 0.643 9.280 1.00 90.00 81 THR A C 1
ATOM 609 O O . THR A 1 81 ? -4.247 0.443 10.474 1.00 90.00 81 THR A O 1
ATOM 612 N N . GLU A 1 82 ? -4.899 1.267 8.492 1.00 92.38 82 GLU A N 1
ATOM 613 C CA . GLU A 1 82 ? -6.213 1.736 8.950 1.00 92.38 82 GLU A CA 1
ATOM 614 C C . GLU A 1 82 ? -7.108 0.576 9.405 1.00 92.38 82 GLU A C 1
ATOM 616 O O . GLU A 1 82 ? -7.686 0.615 10.496 1.00 92.38 82 GLU A O 1
ATOM 621 N N . CYS A 1 83 ? -7.166 -0.515 8.630 1.00 91.50 83 CYS A N 1
ATOM 622 C CA . CYS A 1 83 ? -7.881 -1.728 9.041 1.00 91.50 83 CYS A CA 1
ATOM 623 C C . CYS A 1 83 ? -7.347 -2.272 10.376 1.00 91.50 83 CYS A C 1
ATOM 625 O O . CYS A 1 83 ? -8.119 -2.679 11.252 1.00 91.50 83 CYS A O 1
ATOM 627 N N . LEU A 1 84 ? -6.024 -2.270 10.556 1.00 89.81 84 LEU A N 1
ATOM 628 C CA . LEU A 1 84 ? -5.398 -2.686 11.806 1.00 89.81 84 LEU A CA 1
ATOM 629 C C . LEU A 1 84 ? -5.745 -1.739 12.966 1.00 89.81 84 LEU A C 1
ATOM 631 O O . LEU A 1 84 ? -6.063 -2.217 14.059 1.00 89.81 84 LEU A O 1
ATOM 635 N N . ALA A 1 85 ? -5.734 -0.426 12.733 1.00 90.19 85 ALA A N 1
ATOM 636 C CA . ALA A 1 85 ? -6.110 0.576 13.723 1.00 90.19 85 ALA A CA 1
ATOM 637 C C . ALA A 1 85 ? -7.553 0.367 14.205 1.00 90.19 85 ALA A C 1
ATOM 639 O O . ALA A 1 85 ? -7.788 0.333 15.415 1.00 90.19 85 ALA A O 1
ATOM 640 N N . PHE A 1 86 ? -8.498 0.094 13.298 1.00 91.75 86 PHE A N 1
ATOM 641 C CA . PHE A 1 86 ? -9.875 -0.244 13.675 1.00 91.75 86 PHE A CA 1
ATOM 642 C C . PHE A 1 86 ? -9.968 -1.523 14.511 1.00 91.75 86 PHE A C 1
ATOM 644 O O . PHE A 1 86 ? -10.711 -1.565 15.491 1.00 91.75 86 PHE A O 1
ATOM 651 N N . ILE A 1 87 ? -9.195 -2.564 14.185 1.00 89.56 87 ILE A N 1
ATOM 652 C CA . ILE A 1 87 ? -9.161 -3.801 14.984 1.00 89.56 87 ILE A CA 1
ATOM 653 C C . ILE A 1 87 ? -8.672 -3.520 16.412 1.00 89.56 87 ILE A C 1
ATOM 655 O O . ILE A 1 87 ? -9.235 -4.059 17.370 1.00 89.56 87 ILE A O 1
ATOM 659 N N . ILE A 1 88 ? -7.628 -2.701 16.563 1.00 88.88 88 ILE A N 1
ATOM 660 C CA . ILE A 1 88 ? -7.090 -2.313 17.874 1.00 88.88 88 ILE A CA 1
ATOM 661 C C . ILE A 1 88 ? -8.115 -1.467 18.631 1.00 88.88 88 ILE A C 1
ATOM 663 O O . ILE A 1 88 ? -8.406 -1.767 19.789 1.00 88.88 88 ILE A O 1
ATOM 667 N N . PHE A 1 89 ? -8.712 -0.477 17.968 1.00 90.00 89 PHE A N 1
ATOM 668 C CA . PHE A 1 89 ? -9.737 0.392 18.539 1.00 90.00 89 PHE A CA 1
ATOM 669 C C . PHE A 1 89 ? -10.941 -0.408 19.052 1.00 90.00 89 PHE A C 1
ATOM 671 O O . PHE A 1 89 ? -11.349 -0.246 20.198 1.00 90.00 89 PHE A O 1
ATOM 678 N N . PHE A 1 90 ? -11.452 -1.358 18.266 1.00 91.00 90 PHE A N 1
ATOM 679 C CA . PHE A 1 90 ? -12.565 -2.224 18.667 1.00 91.00 90 PHE A CA 1
ATOM 680 C C . PHE A 1 90 ? -12.218 -3.128 19.857 1.00 91.00 90 PHE A C 1
ATOM 682 O O . PHE A 1 90 ? -13.058 -3.353 20.728 1.00 91.00 90 PHE A O 1
ATOM 689 N N . LYS A 1 91 ? -10.976 -3.620 19.941 1.00 87.25 91 LYS A N 1
ATOM 690 C CA . LYS A 1 91 ? -10.506 -4.378 21.113 1.00 87.25 91 LYS A CA 1
ATOM 691 C C . LYS A 1 91 ? -10.349 -3.500 22.354 1.00 87.25 91 LYS A C 1
ATOM 693 O O . LYS A 1 91 ? -10.626 -3.966 23.457 1.00 87.25 91 LYS A O 1
ATOM 698 N N . ALA A 1 92 ? -9.889 -2.263 22.188 1.00 88.19 92 ALA A N 1
ATOM 699 C CA . ALA A 1 92 ? -9.794 -1.302 23.279 1.00 88.19 92 ALA A CA 1
ATOM 700 C C . ALA A 1 92 ? -11.192 -0.942 23.798 1.00 88.19 92 ALA A C 1
ATOM 702 O O . ALA A 1 92 ? -11.422 -1.005 25.003 1.00 88.19 92 ALA A O 1
ATOM 703 N N . PHE A 1 93 ? -12.142 -0.688 22.893 1.00 89.06 93 PHE A N 1
ATOM 704 C CA . PHE A 1 93 ? -13.530 -0.396 23.237 1.00 89.06 93 PHE A CA 1
ATOM 705 C C . PHE A 1 93 ? -14.182 -1.516 24.053 1.00 89.06 93 PHE A C 1
ATOM 707 O O . PHE A 1 93 ? -14.873 -1.226 25.023 1.00 89.06 93 PHE A O 1
ATOM 714 N N . ASP A 1 94 ? -13.931 -2.789 23.726 1.00 89.00 94 ASP A N 1
ATOM 715 C CA . ASP A 1 94 ? -14.451 -3.910 24.520 1.00 89.00 94 ASP A CA 1
ATOM 716 C C . ASP A 1 94 ? -13.953 -3.881 25.973 1.00 89.00 94 ASP A C 1
ATOM 718 O O . ASP A 1 94 ? -14.738 -4.033 26.910 1.00 89.00 94 ASP A O 1
ATOM 722 N N . LYS A 1 95 ? -12.652 -3.631 26.175 1.00 87.69 95 LYS A N 1
ATOM 723 C CA . LYS A 1 95 ? -12.078 -3.507 27.522 1.00 87.69 95 LYS A CA 1
ATOM 724 C C . LYS A 1 95 ? -12.652 -2.307 28.268 1.00 87.69 95 LYS A C 1
ATOM 726 O O . LYS A 1 95 ? -13.011 -2.440 29.437 1.00 87.69 95 LYS A O 1
ATOM 731 N N . THR A 1 96 ? -12.765 -1.163 27.595 1.00 89.00 96 THR A N 1
ATOM 732 C CA . THR A 1 96 ? -13.345 0.050 28.179 1.00 89.00 96 THR A CA 1
ATOM 733 C C . THR A 1 96 ? -14.805 -0.172 28.559 1.00 89.00 96 THR A C 1
ATOM 735 O O . THR A 1 96 ? -15.185 0.173 29.668 1.00 89.00 96 THR A O 1
ATOM 738 N N . TYR A 1 97 ? -15.602 -0.828 27.711 1.00 90.31 97 TYR A N 1
ATOM 739 C CA . TYR A 1 97 ? -17.000 -1.152 28.000 1.00 90.31 97 TYR A CA 1
ATOM 740 C C . TYR A 1 97 ? -17.148 -1.977 29.288 1.00 90.31 97 TYR A C 1
ATOM 742 O O . TYR A 1 97 ? -17.977 -1.643 30.132 1.00 90.31 97 TYR A O 1
ATOM 750 N N . ILE A 1 98 ? -16.324 -3.017 29.472 1.00 89.50 98 ILE A N 1
ATOM 751 C CA . ILE A 1 98 ? -16.351 -3.849 30.689 1.00 89.50 98 ILE A CA 1
ATOM 752 C C . ILE A 1 98 ? -15.985 -3.014 31.925 1.00 89.50 98 ILE A C 1
ATOM 754 O O . ILE A 1 98 ? -16.660 -3.100 32.950 1.00 89.50 98 ILE A O 1
ATOM 758 N N . ALA A 1 99 ? -14.945 -2.180 31.827 1.00 90.75 99 ALA A N 1
ATOM 759 C CA . ALA A 1 99 ? -14.536 -1.302 32.921 1.00 90.75 99 ALA A CA 1
ATOM 760 C C . ALA A 1 99 ? -15.628 -0.278 33.277 1.00 90.75 99 ALA A C 1
ATOM 762 O O . ALA A 1 99 ? -15.922 -0.075 34.455 1.00 90.75 99 ALA A O 1
ATOM 763 N N . THR A 1 100 ? -16.273 0.323 32.273 1.00 90.62 100 THR A N 1
ATOM 764 C CA . THR A 1 100 ? -17.387 1.260 32.462 1.00 90.62 100 THR A CA 1
ATOM 765 C C . THR A 1 100 ? -18.598 0.576 33.093 1.00 90.62 100 THR A C 1
ATOM 767 O O . THR A 1 100 ? -19.209 1.156 33.987 1.00 90.62 100 THR A O 1
ATOM 770 N N . GLU A 1 101 ? -18.923 -0.661 32.704 1.00 89.69 101 GLU A N 1
ATOM 771 C CA . GLU A 1 101 ? -20.024 -1.417 33.315 1.00 89.69 101 GLU A CA 1
ATOM 772 C C . GLU A 1 101 ? -19.797 -1.644 34.819 1.00 89.69 101 GLU A C 1
ATOM 774 O O . GLU A 1 101 ? -20.715 -1.469 35.620 1.00 89.69 101 GLU A O 1
ATOM 779 N N . ILE A 1 102 ? -18.568 -1.990 35.215 1.00 92.00 102 ILE A N 1
ATOM 780 C CA . ILE A 1 102 ? -18.197 -2.164 36.627 1.00 92.00 102 ILE A CA 1
ATOM 781 C C . ILE A 1 102 ? -18.247 -0.820 37.365 1.00 92.00 102 ILE A C 1
ATOM 783 O O . ILE A 1 102 ? -18.811 -0.735 38.456 1.00 92.00 102 ILE A O 1
ATOM 787 N N . ALA A 1 103 ? -17.701 0.239 36.761 1.00 92.69 103 ALA A N 1
ATOM 788 C CA . ALA A 1 103 ? -17.664 1.567 37.364 1.00 92.69 103 ALA A CA 1
ATOM 789 C C . ALA A 1 103 ? -19.068 2.147 37.592 1.00 92.69 103 ALA A C 1
ATOM 791 O O . ALA A 1 103 ? -19.313 2.722 38.650 1.00 92.69 103 ALA A O 1
ATOM 792 N N . ILE A 1 104 ? -20.002 1.987 36.648 1.00 92.75 104 ILE A N 1
ATOM 793 C CA . ILE A 1 104 ? -21.387 2.462 36.811 1.00 92.75 104 ILE A CA 1
ATOM 794 C C . ILE A 1 104 ? -22.063 1.738 37.980 1.00 92.75 104 ILE A C 1
ATOM 796 O O . ILE A 1 104 ? -22.641 2.400 38.840 1.00 92.75 104 ILE A O 1
ATOM 800 N N . LYS A 1 105 ? -21.931 0.407 38.069 1.00 91.62 105 LYS A N 1
ATOM 801 C CA . LYS A 1 105 ? -22.500 -0.379 39.180 1.00 91.62 105 LYS A CA 1
ATOM 802 C C . LYS A 1 105 ? -21.926 0.044 40.535 1.00 91.62 105 LYS A C 1
ATOM 804 O O . LYS A 1 105 ? -22.678 0.210 41.491 1.00 91.62 105 LYS A O 1
ATOM 809 N N . ALA A 1 106 ? -20.615 0.278 40.609 1.00 93.75 106 ALA A N 1
ATOM 810 C CA . ALA A 1 106 ? -19.969 0.774 41.824 1.00 93.75 106 ALA A CA 1
ATOM 811 C C . ALA A 1 106 ? -20.455 2.185 42.209 1.00 93.75 106 ALA A C 1
ATOM 813 O O . ALA A 1 106 ? -20.731 2.445 43.378 1.00 93.75 106 ALA A O 1
ATOM 814 N N . ASN A 1 107 ? -20.615 3.083 41.232 1.00 93.88 107 ASN A N 1
ATOM 815 C CA . ASN A 1 107 ? -21.119 4.437 41.471 1.00 93.88 107 ASN A CA 1
ATOM 816 C C . ASN A 1 107 ? -22.596 4.456 41.893 1.00 93.88 107 ASN A C 1
ATOM 818 O O . ASN A 1 107 ? -22.965 5.271 42.735 1.00 93.88 107 ASN A O 1
ATOM 822 N N . LEU A 1 108 ? -23.432 3.559 41.356 1.00 93.38 108 LEU A N 1
ATOM 823 C CA . LEU A 1 108 ? -24.821 3.401 41.797 1.00 93.38 108 LEU A CA 1
ATOM 824 C C . LEU A 1 108 ? -24.888 2.951 43.261 1.00 93.38 108 LEU A C 1
ATOM 826 O O . LEU A 1 108 ? -25.597 3.571 44.050 1.00 93.38 108 LEU A O 1
ATOM 830 N N . ALA A 1 109 ? -24.092 1.950 43.650 1.00 93.44 109 ALA A N 1
ATOM 831 C CA . ALA A 1 109 ? -24.011 1.506 45.043 1.00 93.44 109 ALA A CA 1
ATOM 832 C C . ALA A 1 109 ? -23.522 2.627 45.983 1.00 93.44 109 ALA A C 1
ATOM 834 O O . ALA A 1 109 ? -24.056 2.806 47.078 1.00 93.44 109 ALA A O 1
ATOM 835 N N . ALA A 1 110 ? -22.548 3.434 45.545 1.00 92.75 110 ALA A N 1
ATOM 836 C CA . ALA A 1 110 ? -22.090 4.600 46.299 1.00 92.75 110 ALA A CA 1
ATOM 837 C C . ALA A 1 110 ? -23.185 5.677 46.439 1.00 92.75 110 ALA A C 1
ATOM 839 O O . ALA A 1 110 ? -23.333 6.264 47.511 1.00 92.75 110 ALA A O 1
ATOM 840 N N . ALA A 1 111 ? -23.979 5.918 45.390 1.00 93.00 111 ALA A N 1
ATOM 841 C CA . ALA A 1 111 ? -25.118 6.835 45.438 1.00 93.00 111 ALA A CA 1
ATOM 842 C C . ALA A 1 111 ? -26.178 6.370 46.448 1.00 93.00 111 ALA A C 1
ATOM 844 O O . ALA A 1 111 ? -26.683 7.172 47.231 1.00 93.00 111 ALA A O 1
ATOM 845 N N . GLU A 1 112 ? -26.474 5.071 46.486 1.00 93.25 112 GLU A N 1
ATOM 846 C CA . GLU A 1 112 ? -27.409 4.487 47.455 1.00 93.25 112 GLU A CA 1
ATOM 847 C C . GLU A 1 112 ? -26.901 4.604 48.894 1.00 93.25 112 GLU A C 1
ATOM 849 O O . GLU A 1 112 ? -27.666 4.972 49.788 1.00 93.25 112 GLU A O 1
ATOM 854 N N . ALA A 1 113 ? -25.601 4.393 49.114 1.00 92.12 113 ALA A N 1
ATOM 855 C CA . ALA A 1 113 ? -24.978 4.616 50.415 1.00 92.12 113 ALA A CA 1
ATOM 856 C C . ALA A 1 113 ? -25.068 6.091 50.857 1.00 92.12 113 ALA A C 1
ATOM 858 O O . ALA A 1 113 ? -25.380 6.365 52.016 1.00 92.12 113 ALA A O 1
ATOM 859 N N . MET A 1 114 ? -24.866 7.048 49.943 1.00 89.94 114 MET A N 1
ATOM 860 C CA . MET A 1 114 ? -25.032 8.481 50.234 1.00 89.94 114 MET A CA 1
ATOM 861 C C . MET A 1 114 ? -26.472 8.832 50.627 1.00 89.94 114 MET A C 1
ATOM 863 O O . MET A 1 114 ? -26.684 9.564 51.595 1.00 89.94 114 MET A O 1
ATOM 867 N N . ILE A 1 115 ? -27.466 8.279 49.925 1.00 92.12 115 ILE A N 1
ATOM 868 C CA . ILE A 1 115 ? -28.887 8.473 50.253 1.00 92.12 115 ILE A CA 1
ATOM 869 C C . ILE A 1 115 ? -29.200 7.906 51.646 1.00 92.12 115 ILE A C 1
ATOM 871 O O . ILE A 1 115 ? -29.904 8.552 52.423 1.00 92.12 115 ILE A O 1
ATOM 875 N N . ALA A 1 116 ? -28.649 6.735 51.987 1.00 91.50 116 ALA A N 1
ATOM 876 C CA . ALA A 1 116 ? -28.830 6.118 53.300 1.00 91.50 116 ALA A CA 1
ATOM 877 C C . ALA A 1 116 ? -28.225 6.966 54.434 1.00 91.50 116 ALA A C 1
ATOM 879 O O . ALA A 1 116 ? -28.884 7.188 55.451 1.00 91.50 116 ALA A O 1
ATOM 880 N N . LEU A 1 117 ? -27.010 7.495 54.240 1.00 88.50 117 LEU A N 1
ATOM 881 C CA . LEU A 1 117 ? -26.351 8.402 55.192 1.00 88.50 117 LEU A CA 1
ATOM 882 C C . LEU A 1 117 ? -27.106 9.729 55.359 1.00 88.50 117 LEU A C 1
ATOM 884 O O . LEU A 1 117 ? -27.150 10.293 56.452 1.00 88.50 117 LEU A O 1
ATOM 888 N N . GLY A 1 118 ? -27.741 10.212 54.291 1.00 86.44 118 GLY A N 1
ATOM 889 C CA . GLY A 1 118 ? -28.522 11.446 54.289 1.00 86.44 118 GLY A CA 1
ATOM 890 C C . GLY A 1 118 ? -29.820 11.405 55.110 1.00 86.44 118 GLY A C 1
ATOM 891 O O . GLY A 1 118 ? -30.470 12.438 55.252 1.00 86.44 118 GLY A O 1
ATOM 892 N N . ASN A 1 119 ? -30.200 10.251 55.676 1.00 87.56 119 ASN A N 1
ATOM 893 C CA . ASN A 1 119 ? -31.314 10.151 56.630 1.00 87.56 119 ASN A CA 1
ATOM 894 C C . ASN A 1 119 ? -30.953 10.659 58.041 1.00 87.56 119 ASN A C 1
ATOM 896 O O . ASN A 1 119 ? -31.836 10.785 58.888 1.00 87.56 119 ASN A O 1
ATOM 900 N N . LEU A 1 120 ? -29.678 10.968 58.303 1.00 88.12 120 LEU A N 1
ATOM 901 C CA . LEU A 1 120 ? -29.264 11.646 59.530 1.00 88.12 120 LEU A CA 1
ATOM 902 C C . LEU A 1 120 ? -29.717 13.122 59.503 1.00 88.12 120 LEU A C 1
ATOM 904 O O . LEU A 1 120 ? -29.582 13.780 58.468 1.00 88.12 120 LEU A O 1
ATOM 908 N N . PRO A 1 121 ? -30.204 13.682 60.629 1.00 82.19 121 PRO A N 1
ATOM 909 C CA . PRO A 1 121 ? -30.876 14.988 60.667 1.00 82.19 121 PRO A CA 1
ATOM 910 C C . PRO A 1 121 ? -30.041 16.165 60.134 1.00 82.19 121 PRO A C 1
ATOM 912 O O . PRO A 1 121 ? -30.606 17.121 59.615 1.00 82.19 121 PRO A O 1
ATOM 915 N N . TYR A 1 122 ? -28.710 16.081 60.188 1.00 84.19 122 TYR A N 1
ATOM 916 C CA . TYR A 1 122 ? -27.799 17.141 59.735 1.00 84.19 122 TYR A CA 1
ATOM 917 C C . TYR A 1 122 ? -27.260 16.948 58.304 1.00 84.19 122 TYR A C 1
ATOM 919 O O . TYR A 1 122 ? -26.511 17.789 57.818 1.00 84.19 122 TYR A O 1
ATOM 927 N N . MET A 1 123 ? -27.629 15.861 57.611 1.00 86.94 123 MET A N 1
ATOM 928 C CA . MET A 1 123 ? -27.025 15.451 56.329 1.00 86.94 123 MET A CA 1
ATOM 929 C C . MET A 1 123 ? -28.009 15.465 55.145 1.00 86.94 123 MET A C 1
ATOM 931 O O . MET A 1 123 ? -27.732 14.877 54.099 1.00 86.94 123 MET A O 1
ATOM 935 N N . GLN A 1 124 ? -29.145 16.164 55.258 1.00 86.88 124 GLN A N 1
ATOM 936 C CA . GLN A 1 124 ? -30.188 16.180 54.217 1.00 86.88 124 GLN A CA 1
ATOM 937 C C . GLN A 1 124 ? -29.684 16.643 52.838 1.00 86.88 124 GLN A C 1
ATOM 939 O O . GLN A 1 124 ? -30.128 16.126 51.814 1.00 86.88 124 GLN A O 1
ATOM 944 N N . ALA A 1 125 ? -28.714 17.564 52.788 1.00 87.25 125 ALA A N 1
ATOM 945 C CA . ALA A 1 125 ? -28.115 18.018 51.531 1.00 87.25 125 ALA A CA 1
ATOM 946 C C . ALA A 1 125 ? -27.442 16.871 50.747 1.00 87.25 125 ALA A C 1
ATOM 948 O O . ALA A 1 125 ? -27.533 16.817 49.520 1.00 87.25 125 ALA A O 1
ATOM 949 N N . ILE A 1 126 ? -26.826 15.912 51.450 1.00 88.75 126 ILE A N 1
ATOM 950 C CA . ILE A 1 126 ? -26.179 14.739 50.841 1.00 88.75 126 ILE A CA 1
ATOM 951 C C . ILE A 1 126 ? -27.221 13.798 50.242 1.00 88.75 126 ILE A C 1
ATOM 953 O O . ILE A 1 126 ? -26.987 13.229 49.176 1.00 88.75 126 ILE A O 1
ATOM 957 N N . LYS A 1 127 ? -28.393 13.676 50.877 1.00 89.94 127 LYS A N 1
ATOM 958 C CA . LYS A 1 127 ? -29.500 12.874 50.348 1.00 89.94 127 LYS A CA 1
ATOM 959 C C . LYS A 1 127 ? -29.945 13.375 48.977 1.00 89.94 127 LYS A C 1
ATOM 961 O O . LYS A 1 127 ? -29.990 12.597 48.028 1.00 89.94 127 LYS A O 1
ATOM 966 N N . VAL A 1 128 ? -30.214 14.678 48.867 1.00 90.56 128 VAL A N 1
ATOM 967 C CA . VAL A 1 128 ? -30.652 15.305 47.609 1.00 90.56 128 VAL A CA 1
ATOM 968 C C . VAL A 1 128 ? -29.580 15.151 46.527 1.00 90.56 128 VAL A C 1
ATOM 970 O O . VAL A 1 128 ? -29.894 14.768 45.400 1.00 90.56 128 VAL A O 1
ATOM 973 N N . ALA A 1 129 ? -28.307 15.373 46.871 1.00 90.44 129 ALA A N 1
ATOM 974 C CA . ALA A 1 129 ? -27.195 15.169 45.944 1.00 90.44 129 ALA A CA 1
ATOM 975 C C . ALA A 1 129 ? -27.098 13.707 45.463 1.00 90.44 129 ALA A C 1
ATOM 977 O O . ALA A 1 129 ? -26.936 13.462 44.265 1.00 90.44 129 ALA A O 1
ATOM 978 N N . GLY A 1 130 ? -27.257 12.741 46.372 1.00 92.12 130 GLY A N 1
ATOM 979 C CA . GLY A 1 130 ? -27.270 11.313 46.057 1.00 92.12 130 GLY A CA 1
ATOM 980 C C . GLY A 1 130 ? -28.424 10.912 45.134 1.00 92.12 130 GLY A C 1
ATOM 981 O O . GLY A 1 130 ? -28.206 10.172 44.176 1.00 92.12 130 GLY A O 1
ATOM 982 N N . GLU A 1 131 ? -29.633 11.436 45.357 1.00 93.00 131 GLU A N 1
ATOM 983 C CA . GLU A 1 131 ? -30.801 11.179 44.499 1.00 93.00 131 GLU A CA 1
ATOM 984 C C . GLU A 1 131 ? -30.626 11.747 43.083 1.00 93.00 131 GLU A C 1
ATOM 986 O O . GLU A 1 131 ? -30.945 11.069 42.100 1.00 93.00 131 GLU A O 1
ATOM 991 N N . ILE A 1 132 ? -30.083 12.965 42.962 1.00 93.50 132 ILE A N 1
ATOM 992 C CA . ILE A 1 132 ? -29.763 13.574 41.662 1.00 93.50 132 ILE A CA 1
ATOM 993 C C . ILE A 1 132 ? -28.706 12.733 40.940 1.00 93.50 132 ILE A C 1
ATOM 995 O O . ILE A 1 132 ? -28.895 12.370 39.776 1.00 93.50 132 ILE A O 1
ATOM 999 N N . TRP A 1 133 ? -27.622 12.372 41.632 1.00 94.56 133 TRP A N 1
ATOM 1000 C CA . TRP A 1 133 ? -26.546 11.563 41.060 1.00 94.56 133 TRP A CA 1
ATOM 1001 C C . TRP A 1 133 ? -27.041 10.184 40.606 1.00 94.56 133 TRP A C 1
ATOM 1003 O O . TRP A 1 133 ? -26.743 9.766 39.486 1.00 94.56 133 TRP A O 1
ATOM 1013 N N . LYS A 1 134 ? -27.872 9.513 41.416 1.00 95.25 134 LYS A N 1
ATOM 1014 C CA . LYS A 1 134 ? -28.498 8.231 41.062 1.00 95.25 134 LYS A CA 1
ATOM 1015 C C . LYS A 1 134 ? -29.347 8.345 39.793 1.00 95.25 134 LYS A C 1
ATOM 1017 O O . LYS A 1 134 ? -29.153 7.553 38.873 1.00 95.25 134 LYS A O 1
ATOM 1022 N N . LYS A 1 135 ? -30.224 9.352 39.690 1.00 94.25 135 LYS A N 1
ATOM 1023 C CA . LYS A 1 135 ? -31.035 9.575 38.475 1.00 94.25 135 LYS A CA 1
ATOM 1024 C C . LYS A 1 135 ? -30.167 9.806 37.236 1.00 94.25 135 LYS A C 1
ATOM 1026 O O . LYS A 1 135 ? -30.457 9.250 36.177 1.00 94.25 135 LYS A O 1
ATOM 1031 N N . CYS A 1 136 ? -29.089 10.582 37.361 1.00 92.62 136 CYS A N 1
ATOM 1032 C CA . CYS A 1 136 ? -28.136 10.786 36.269 1.00 92.62 136 CYS A CA 1
ATOM 1033 C C . CYS A 1 136 ? -27.488 9.465 35.826 1.00 92.62 136 CYS A C 1
ATOM 1035 O O . CYS A 1 136 ? -27.448 9.172 34.629 1.00 92.62 136 CYS A O 1
ATOM 1037 N N . LEU A 1 137 ? -27.030 8.641 36.774 1.00 93.38 137 LEU A N 1
ATOM 1038 C CA . LEU A 1 137 ? -26.438 7.334 36.478 1.00 93.38 137 LEU A CA 1
ATOM 1039 C C . LEU A 1 137 ? -27.435 6.375 35.815 1.00 93.38 137 LEU A C 1
ATOM 1041 O O . LEU A 1 137 ? -27.061 5.703 34.858 1.00 93.38 137 LEU A O 1
ATOM 1045 N N . GLU A 1 138 ? -28.698 6.347 36.247 1.00 93.31 138 GLU A N 1
ATOM 1046 C CA . GLU A 1 138 ? -29.743 5.508 35.637 1.00 93.31 138 GLU A CA 1
ATOM 1047 C C . GLU A 1 138 ? -30.042 5.906 34.180 1.00 93.31 138 GLU A C 1
ATOM 1049 O O . GLU A 1 138 ? -30.257 5.040 33.324 1.00 93.31 138 GLU A O 1
ATOM 1054 N N . ILE A 1 139 ? -30.033 7.209 33.867 1.00 92.56 139 ILE A N 1
ATOM 1055 C CA . ILE A 1 139 ? -30.196 7.708 32.490 1.00 92.56 139 ILE A CA 1
ATOM 1056 C C . ILE A 1 139 ? -29.012 7.266 31.621 1.00 92.56 139 ILE A C 1
ATOM 1058 O O . ILE A 1 139 ? -29.214 6.777 30.500 1.00 92.56 139 ILE A O 1
ATOM 1062 N N . VAL A 1 140 ? -27.788 7.407 32.140 1.00 92.12 140 VAL A N 1
ATOM 1063 C CA . VAL A 1 140 ? -26.556 6.976 31.461 1.00 92.12 140 VAL A CA 1
ATOM 1064 C C . VAL A 1 140 ? -26.555 5.461 31.250 1.00 92.12 140 VAL A C 1
ATOM 1066 O O . VAL A 1 140 ? -26.253 4.996 30.150 1.00 92.12 140 VAL A O 1
ATOM 1069 N N . GLU A 1 141 ? -26.942 4.678 32.255 1.00 91.38 141 GLU A N 1
ATOM 1070 C CA . GLU A 1 141 ? -27.030 3.222 32.152 1.00 91.38 141 GLU A CA 1
ATOM 1071 C C . GLU A 1 141 ? -28.061 2.804 31.093 1.00 91.38 141 GLU A C 1
ATOM 1073 O O . GLU A 1 141 ? -27.742 2.047 30.175 1.00 91.38 141 GLU A O 1
ATOM 1078 N N . LYS A 1 142 ? -29.287 3.338 31.136 1.00 89.94 142 LYS A N 1
ATOM 1079 C CA . LYS A 1 142 ? -30.335 2.947 30.177 1.00 89.94 142 LYS A CA 1
ATOM 1080 C C . LYS A 1 142 ? -30.012 3.345 28.739 1.00 89.94 142 LYS A C 1
ATOM 1082 O O . LYS A 1 142 ? -30.283 2.569 27.818 1.00 89.94 142 LYS A O 1
ATOM 1087 N N . THR A 1 143 ? -29.455 4.536 28.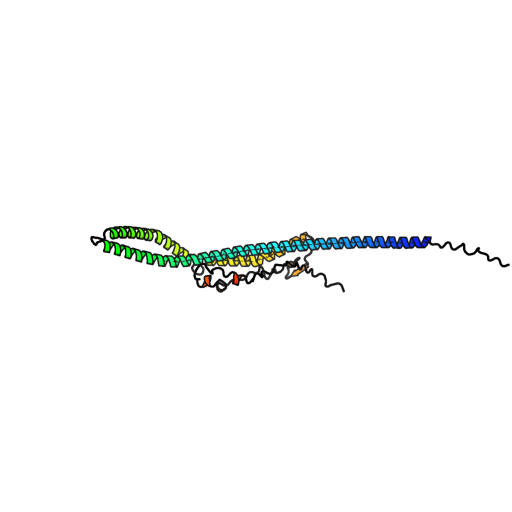539 1.00 89.56 143 THR A N 1
ATOM 1088 C CA . THR A 1 143 ? -29.266 5.100 27.195 1.00 89.56 143 THR A CA 1
ATOM 1089 C C . THR A 1 143 ? -27.904 4.715 26.631 1.00 89.56 143 THR A C 1
ATOM 1091 O O . THR A 1 143 ? -27.815 4.029 25.608 1.00 89.56 143 THR A O 1
ATOM 1094 N N . SER A 1 144 ? -26.831 5.087 27.329 1.00 86.62 144 SER A N 1
ATOM 1095 C CA . SER A 1 144 ? -25.463 4.938 26.835 1.00 86.62 144 SER A CA 1
ATOM 1096 C C . SER A 1 144 ? -25.007 3.484 26.846 1.00 86.62 144 SER A C 1
ATOM 1098 O O . SER A 1 144 ? -24.420 3.036 25.861 1.00 86.62 144 SER A O 1
ATOM 1100 N N . MET A 1 145 ? -25.324 2.698 27.888 1.00 87.75 145 MET A N 1
ATOM 1101 C CA . MET A 1 145 ? -24.894 1.290 27.920 1.00 87.75 145 MET A CA 1
ATOM 1102 C C . MET A 1 145 ? -25.651 0.425 26.919 1.00 87.75 145 MET A C 1
ATOM 1104 O O . MET A 1 145 ? -25.070 -0.511 26.373 1.00 87.75 145 MET A O 1
ATOM 1108 N N . LYS A 1 146 ? -26.914 0.738 26.605 1.00 89.38 146 LYS A N 1
ATOM 1109 C CA . LYS A 1 146 ? -27.662 0.009 25.568 1.00 89.38 146 LYS A CA 1
ATOM 1110 C C . LYS A 1 146 ? -27.024 0.201 24.192 1.00 89.38 146 LYS A C 1
ATOM 1112 O O . LYS A 1 146 ? -26.797 -0.788 23.488 1.00 89.38 146 LYS A O 1
ATOM 1117 N N . ILE A 1 147 ? -26.680 1.443 23.847 1.00 88.75 147 ILE A N 1
ATOM 1118 C CA . ILE A 1 147 ? -25.976 1.779 22.602 1.00 88.75 147 ILE A CA 1
ATOM 1119 C C . ILE A 1 147 ? -24.584 1.135 22.603 1.00 88.75 147 ILE A C 1
ATOM 1121 O O . ILE A 1 147 ? -24.248 0.389 21.682 1.00 88.75 147 ILE A O 1
ATOM 1125 N N . ALA A 1 148 ? -23.808 1.324 23.673 1.00 91.62 148 ALA A N 1
ATOM 1126 C CA . ALA A 1 148 ? -22.460 0.777 23.790 1.00 91.62 148 ALA A CA 1
ATOM 1127 C C . ALA A 1 148 ? -22.442 -0.758 23.722 1.00 91.62 148 ALA A C 1
ATOM 1129 O O . ALA A 1 148 ? -21.566 -1.330 23.078 1.00 91.62 148 ALA A O 1
ATOM 1130 N N . LYS A 1 149 ? -23.435 -1.445 24.299 1.00 92.50 149 LYS A N 1
ATOM 1131 C CA . LYS A 1 149 ? -23.575 -2.909 24.236 1.00 92.50 149 LYS A CA 1
ATOM 1132 C C . LYS A 1 149 ? -23.869 -3.395 22.819 1.00 92.50 149 LYS A C 1
ATOM 1134 O O . LYS A 1 149 ? -23.274 -4.381 22.374 1.00 92.50 149 LYS A O 1
ATOM 1139 N N . GLN A 1 150 ? -24.769 -2.722 22.099 1.00 92.38 150 GLN A N 1
ATOM 1140 C CA . GLN A 1 150 ? -25.048 -3.040 20.694 1.00 92.38 150 GLN A CA 1
ATOM 1141 C C . GLN A 1 150 ? -23.805 -2.816 19.826 1.00 92.38 150 GLN A C 1
ATOM 1143 O O . GLN A 1 150 ? -23.413 -3.715 19.076 1.00 92.38 150 GLN A O 1
ATOM 1148 N N . MET A 1 151 ? -23.139 -1.672 19.994 1.00 90.56 151 MET A N 1
ATOM 1149 C CA . MET A 1 151 ? -21.897 -1.355 19.295 1.00 90.56 151 MET A CA 1
ATOM 1150 C C . MET A 1 151 ? -20.791 -2.367 19.620 1.00 90.56 151 MET A C 1
ATOM 1152 O O . MET A 1 151 ? -20.189 -2.909 18.697 1.00 90.56 151 MET A O 1
ATOM 1156 N N . ASN A 1 152 ? -20.574 -2.714 20.894 1.00 93.00 152 ASN A N 1
ATOM 1157 C CA . ASN A 1 152 ? -19.572 -3.703 21.303 1.00 93.00 152 ASN A CA 1
ATOM 1158 C C . ASN A 1 152 ? -19.854 -5.081 20.679 1.00 93.00 152 ASN A C 1
ATOM 1160 O O . ASN A 1 152 ? -18.943 -5.755 20.202 1.00 93.00 152 ASN A O 1
ATOM 1164 N N . LYS A 1 153 ? -21.126 -5.500 20.590 1.00 93.31 153 LYS A N 1
ATOM 1165 C CA . LYS A 1 153 ? -21.503 -6.760 19.924 1.00 93.31 153 LYS A CA 1
ATOM 1166 C C . LYS A 1 153 ? -21.130 -6.756 18.436 1.00 93.31 153 LYS A C 1
ATOM 1168 O O . LYS A 1 153 ? -20.590 -7.750 17.941 1.00 93.31 153 LYS A O 1
ATOM 1173 N N . ILE A 1 154 ? -21.394 -5.654 17.731 1.00 90.69 154 ILE A N 1
ATOM 1174 C CA . ILE A 1 154 ? -21.022 -5.486 16.317 1.00 90.69 154 ILE A CA 1
ATOM 1175 C C . ILE A 1 154 ? -19.496 -5.473 16.176 1.00 90.69 154 ILE A C 1
ATOM 1177 O O . ILE A 1 154 ? -18.947 -6.249 15.392 1.00 90.69 154 ILE A O 1
ATOM 1181 N N . MET A 1 155 ? -18.805 -4.671 16.987 1.00 91.62 155 MET A N 1
ATOM 1182 C CA . MET A 1 155 ? -17.345 -4.561 16.994 1.00 91.62 155 MET A CA 1
ATOM 1183 C C . MET A 1 155 ? -16.663 -5.905 17.274 1.00 91.62 155 MET A C 1
ATOM 1185 O O . MET A 1 155 ? -15.726 -6.270 16.562 1.00 91.62 155 MET A O 1
ATOM 1189 N N . LYS A 1 156 ? -17.166 -6.703 18.226 1.00 89.75 156 LYS A N 1
ATOM 1190 C CA . LYS A 1 156 ? -16.694 -8.076 18.491 1.00 89.75 156 LYS A CA 1
ATOM 1191 C C . LYS A 1 156 ? -16.854 -8.991 17.286 1.00 89.75 156 LYS A C 1
ATOM 1193 O O . LYS A 1 156 ? -15.935 -9.740 16.945 1.00 89.75 156 LYS A O 1
ATOM 1198 N N . LYS A 1 157 ? -18.006 -8.930 16.610 1.00 91.31 157 LYS A N 1
ATOM 1199 C CA . LYS A 1 157 ? -18.240 -9.701 15.379 1.00 91.31 157 LYS A CA 1
ATOM 1200 C C . LYS A 1 157 ? -17.253 -9.286 14.283 1.00 91.31 157 LYS A C 1
ATOM 1202 O O . LYS A 1 157 ? -16.740 -10.148 13.570 1.00 91.31 157 LYS A O 1
ATOM 1207 N N . LEU A 1 158 ? -16.951 -7.990 14.193 1.00 88.38 158 LEU A N 1
ATOM 1208 C CA . LEU A 1 158 ? -15.995 -7.415 13.249 1.00 88.38 158 LEU A CA 1
ATOM 1209 C C . LEU A 1 158 ? -14.523 -7.656 13.615 1.00 88.38 158 LEU A C 1
ATOM 1211 O O . LEU A 1 158 ? -13.688 -7.597 12.721 1.00 88.38 158 LEU A O 1
ATOM 1215 N N . THR A 1 159 ? -14.177 -7.986 14.860 1.00 88.75 159 THR A N 1
ATOM 1216 C CA . THR A 1 159 ? -12.786 -8.270 15.282 1.00 88.75 159 THR A CA 1
ATOM 1217 C C . THR A 1 159 ? -12.446 -9.753 15.389 1.00 88.75 159 THR A C 1
ATOM 1219 O O . THR A 1 159 ? -11.259 -10.096 15.417 1.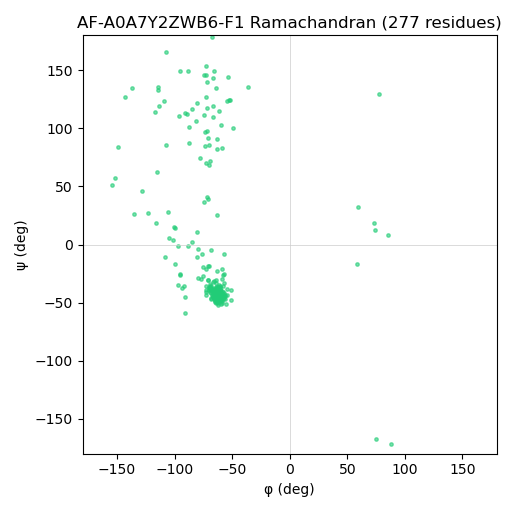00 88.75 159 THR A O 1
ATOM 1222 N N . LYS A 1 160 ? -13.449 -10.642 15.442 1.00 88.81 160 LYS A N 1
ATOM 1223 C CA . LYS A 1 160 ? -13.244 -12.096 15.544 1.00 88.81 160 LYS A CA 1
ATOM 1224 C C . LYS A 1 160 ? -12.307 -12.599 14.434 1.00 88.81 160 LYS A C 1
ATOM 1226 O O . LYS A 1 160 ? -12.339 -12.120 13.306 1.00 88.81 160 LYS A O 1
ATOM 1231 N N . LYS A 1 161 ? -11.463 -13.588 14.741 1.00 75.81 161 LYS A N 1
ATOM 1232 C CA . LYS A 1 161 ? -10.560 -14.223 13.764 1.00 75.81 161 LYS A CA 1
ATOM 1233 C C . LYS A 1 161 ? -11.385 -14.679 12.539 1.00 75.81 161 LYS A C 1
ATOM 1235 O O . LYS A 1 161 ? -12.356 -15.405 12.720 1.00 75.81 161 LYS A O 1
ATOM 1240 N N . ASN A 1 162 ? -11.022 -14.230 11.329 1.00 79.62 162 ASN A N 1
ATOM 1241 C CA . ASN A 1 162 ? -11.767 -14.386 10.054 1.00 79.62 162 ASN A CA 1
ATOM 1242 C C . ASN A 1 162 ? -13.043 -13.528 9.860 1.00 79.62 162 ASN A C 1
ATOM 1244 O O . ASN A 1 162 ? -13.862 -13.828 8.987 1.00 79.62 162 ASN A O 1
ATOM 1248 N N . SER A 1 163 ? -13.217 -12.453 10.625 1.00 87.88 163 SER A N 1
ATOM 1249 C CA . SER A 1 163 ? -14.286 -11.467 10.419 1.00 87.88 163 SER A CA 1
ATOM 1250 C C . SER A 1 163 ? -14.129 -10.647 9.126 1.00 87.88 163 SER A C 1
ATOM 1252 O O . SER A 1 163 ? -13.144 -10.776 8.397 1.00 87.88 163 SER A O 1
ATOM 1254 N N . GLY A 1 164 ? -15.099 -9.757 8.872 1.00 88.00 164 GLY A N 1
ATOM 1255 C CA . GLY A 1 164 ? -15.099 -8.825 7.740 1.00 88.00 164 GLY A CA 1
ATOM 1256 C C . GLY A 1 164 ? -13.803 -8.021 7.602 1.00 88.00 164 GLY A C 1
ATOM 1257 O O . GLY A 1 164 ? -13.217 -8.036 6.530 1.00 88.00 164 GLY A O 1
ATOM 1258 N N . LEU A 1 165 ? -13.289 -7.422 8.682 1.00 89.19 165 LEU A N 1
ATOM 1259 C CA . LEU A 1 165 ? -12.042 -6.638 8.647 1.00 89.19 165 LEU A CA 1
ATOM 1260 C C . LEU A 1 165 ? -10.820 -7.474 8.241 1.00 89.19 165 LEU A C 1
ATOM 1262 O O . LEU A 1 165 ? -10.036 -7.060 7.392 1.00 89.19 165 LEU A O 1
ATOM 1266 N N . TRP A 1 166 ? -10.682 -8.692 8.775 1.00 89.44 166 TRP A N 1
ATOM 1267 C CA . TRP A 1 166 ? -9.600 -9.596 8.366 1.00 89.44 166 TRP A CA 1
ATOM 1268 C C . TRP A 1 166 ? -9.747 -10.053 6.911 1.00 89.44 166 TRP A C 1
ATOM 1270 O O . TRP A 1 166 ? -8.741 -10.286 6.243 1.00 89.44 166 TRP A O 1
ATOM 1280 N N . LYS A 1 167 ? -10.981 -10.194 6.410 1.00 92.62 167 LYS A N 1
ATOM 1281 C CA . LYS A 1 167 ? -11.237 -10.486 4.993 1.00 92.62 167 LYS A CA 1
ATOM 1282 C C . LYS A 1 167 ? -10.855 -9.302 4.108 1.00 92.62 167 LYS A C 1
ATOM 1284 O O . LYS A 1 167 ? -10.142 -9.522 3.139 1.00 92.62 167 LYS A O 1
ATOM 1289 N N . VAL A 1 168 ? -11.240 -8.077 4.473 1.00 92.25 168 VAL A N 1
ATOM 1290 C CA . VAL A 1 168 ? -10.839 -6.851 3.758 1.00 92.25 168 VAL A CA 1
ATOM 1291 C C . VAL A 1 168 ? -9.317 -6.756 3.686 1.00 92.25 168 VAL A C 1
ATOM 1293 O O . VAL A 1 168 ? -8.773 -6.602 2.601 1.00 92.25 168 VAL A O 1
ATOM 1296 N N . MET A 1 169 ? -8.611 -6.981 4.796 1.00 91.56 169 MET A N 1
ATOM 1297 C CA . MET A 1 169 ? -7.146 -6.958 4.796 1.00 91.56 169 MET A CA 1
ATOM 1298 C C . MET A 1 169 ? -6.524 -8.044 3.894 1.00 91.56 169 MET A C 1
ATOM 1300 O O . MET A 1 169 ? -5.533 -7.787 3.218 1.00 91.56 169 MET A O 1
ATOM 1304 N N . LYS A 1 170 ? -7.115 -9.249 3.825 1.00 92.06 170 LYS A N 1
ATOM 1305 C CA . LYS A 1 170 ? -6.681 -10.293 2.873 1.00 92.06 170 LYS A CA 1
ATOM 1306 C C . LYS A 1 170 ? -6.930 -9.893 1.417 1.00 92.06 170 LYS A C 1
ATOM 1308 O O . LYS A 1 170 ? -6.101 -10.206 0.567 1.00 92.06 170 LYS A O 1
ATOM 1313 N N . VAL A 1 171 ? -8.051 -9.225 1.137 1.00 94.12 171 VAL A N 1
ATOM 1314 C CA . VAL A 1 171 ? -8.375 -8.700 -0.197 1.00 94.12 171 VAL A CA 1
ATOM 1315 C C . VAL A 1 171 ? -7.375 -7.615 -0.590 1.00 94.12 171 VAL A C 1
ATOM 1317 O O . VAL A 1 171 ? -6.785 -7.719 -1.659 1.00 94.12 171 VAL A O 1
ATOM 1320 N N . LEU A 1 172 ? -7.091 -6.652 0.292 1.00 94.56 172 LEU A N 1
ATOM 1321 C CA . LEU A 1 172 ? -6.068 -5.622 0.062 1.00 94.56 172 LEU A CA 1
ATOM 1322 C C . LEU A 1 172 ? -4.693 -6.242 -0.228 1.00 94.56 172 LEU A C 1
ATOM 1324 O O . LEU A 1 172 ? -4.052 -5.882 -1.209 1.00 94.56 172 LEU A O 1
ATOM 1328 N N . GLN A 1 173 ? -4.290 -7.257 0.541 1.00 92.88 173 GLN A N 1
ATOM 1329 C CA . GLN A 1 173 ? -3.051 -8.005 0.294 1.00 92.88 173 GLN A CA 1
ATOM 1330 C C . GLN A 1 173 ? -3.058 -8.770 -1.044 1.00 92.88 173 GLN A C 1
ATOM 1332 O O . GLN A 1 173 ? -2.010 -9.027 -1.639 1.00 92.88 173 GLN A O 1
ATOM 1337 N N . GLN A 1 174 ? -4.220 -9.212 -1.526 1.00 94.25 174 GLN A N 1
ATOM 1338 C CA . GLN A 1 174 ? -4.323 -9.824 -2.849 1.00 94.25 174 GLN A CA 1
ATOM 1339 C C . GLN A 1 174 ? -4.187 -8.773 -3.951 1.00 94.25 174 GLN A C 1
ATOM 1341 O O . GLN A 1 174 ? -3.437 -9.013 -4.893 1.00 94.25 174 GLN A O 1
ATOM 1346 N N . PHE A 1 175 ? -4.829 -7.614 -3.803 1.00 94.94 175 PHE A N 1
ATOM 1347 C CA . PHE A 1 175 ? -4.655 -6.479 -4.710 1.00 94.94 175 PHE A CA 1
ATOM 1348 C C . PHE A 1 175 ? -3.197 -6.022 -4.778 1.00 94.94 175 PHE A C 1
ATOM 1350 O O . PHE A 1 175 ? -2.673 -5.842 -5.870 1.00 94.94 175 PHE A O 1
ATOM 1357 N N . GLU A 1 176 ? -2.509 -5.933 -3.641 1.00 94.38 176 GLU A N 1
ATOM 1358 C CA . GLU A 1 176 ? -1.083 -5.593 -3.580 1.00 94.38 176 GLU A CA 1
ATOM 1359 C C . GLU A 1 176 ? -0.230 -6.574 -4.399 1.00 94.38 176 GLU A C 1
ATOM 1361 O O . GLU A 1 176 ? 0.621 -6.157 -5.183 1.00 94.38 176 GLU A O 1
ATOM 1366 N N . ARG A 1 177 ? -0.496 -7.885 -4.284 1.00 92.00 177 ARG A N 1
ATOM 1367 C CA . ARG A 1 177 ? 0.187 -8.911 -5.091 1.00 92.00 177 ARG A CA 1
ATOM 1368 C C . ARG A 1 177 ? -0.117 -8.785 -6.580 1.00 92.00 177 ARG A C 1
ATOM 1370 O O . ARG A 1 177 ? 0.783 -8.989 -7.386 1.00 92.00 177 ARG A O 1
ATOM 1377 N N . VAL A 1 178 ? -1.357 -8.460 -6.940 1.00 93.69 178 VAL A N 1
ATOM 1378 C CA . VAL A 1 178 ? -1.727 -8.221 -8.341 1.00 93.69 178 VAL A CA 1
ATOM 1379 C C . VAL A 1 178 ? -0.951 -7.022 -8.877 1.00 93.69 178 VAL A C 1
ATOM 1381 O O . VAL A 1 178 ? -0.238 -7.177 -9.859 1.00 93.69 178 VAL A O 1
ATOM 1384 N N . VAL A 1 179 ? -0.987 -5.880 -8.184 1.00 94.25 179 VAL A N 1
ATOM 1385 C CA . VAL A 1 179 ? -0.271 -4.654 -8.581 1.00 94.25 179 VAL A CA 1
ATOM 1386 C C . VAL A 1 179 ? 1.236 -4.894 -8.684 1.00 94.25 179 VAL A C 1
ATOM 1388 O O . VAL A 1 179 ? 1.866 -4.422 -9.633 1.00 94.25 179 VAL A O 1
ATOM 1391 N N . LYS A 1 180 ? 1.812 -5.668 -7.753 1.00 92.50 180 LYS A N 1
ATOM 1392 C CA . LYS A 1 180 ? 3.234 -6.035 -7.752 1.00 92.50 180 LYS A CA 1
ATOM 1393 C C . LYS A 1 180 ? 3.672 -6.684 -9.067 1.00 92.50 180 LYS A C 1
ATOM 1395 O O . LYS A 1 180 ? 4.760 -6.367 -9.544 1.00 92.50 180 LYS A O 1
ATOM 1400 N N . HIS A 1 181 ? 2.865 -7.598 -9.604 1.00 90.31 181 HIS A N 1
ATOM 1401 C CA . HIS A 1 181 ? 3.202 -8.355 -10.811 1.00 90.31 181 HIS A CA 1
ATOM 1402 C C . HIS A 1 181 ? 2.687 -7.690 -12.089 1.00 90.31 181 HIS A C 1
ATOM 1404 O O . HIS A 1 181 ? 3.367 -7.726 -13.105 1.00 90.31 181 HIS A O 1
ATOM 1410 N N . SER A 1 182 ? 1.518 -7.047 -12.055 1.00 91.81 182 SER A N 1
ATOM 1411 C CA . SER A 1 182 ? 0.929 -6.444 -13.250 1.00 91.81 182 SER A CA 1
ATOM 1412 C C . SER A 1 182 ? 1.660 -5.176 -13.682 1.00 91.81 182 SER A C 1
ATOM 1414 O O . SER A 1 182 ? 1.834 -4.953 -14.874 1.00 91.81 182 SER A O 1
ATOM 1416 N N . THR A 1 183 ? 2.095 -4.337 -12.736 1.00 92.75 183 THR A N 1
ATOM 1417 C CA . THR A 1 183 ? 2.677 -3.026 -13.069 1.00 92.75 183 THR A CA 1
ATOM 1418 C C . THR A 1 183 ? 3.940 -3.141 -13.928 1.00 92.75 183 THR A C 1
ATOM 1420 O O . THR A 1 183 ? 3.985 -2.471 -14.957 1.00 92.75 183 THR A O 1
ATOM 1423 N N . PRO A 1 184 ? 4.931 -3.992 -13.594 1.00 90.25 184 PRO A N 1
ATOM 1424 C CA . PRO A 1 184 ? 6.138 -4.114 -14.413 1.00 90.25 184 PRO A CA 1
ATOM 1425 C C . PRO A 1 184 ? 5.854 -4.692 -15.802 1.00 90.25 184 PRO A C 1
ATOM 1427 O O . PRO A 1 184 ? 6.501 -4.298 -16.765 1.00 90.25 184 PRO A O 1
ATOM 1430 N N . ILE A 1 185 ? 4.844 -5.563 -15.928 1.00 88.38 185 ILE A N 1
ATOM 1431 C CA . ILE A 1 185 ? 4.394 -6.093 -17.224 1.00 88.38 185 ILE A CA 1
ATOM 1432 C C . ILE A 1 185 ? 3.823 -4.966 -18.091 1.00 88.38 185 ILE A C 1
ATOM 1434 O O . ILE A 1 185 ? 4.224 -4.821 -19.243 1.00 88.38 185 ILE A O 1
ATOM 1438 N N . PHE A 1 186 ? 2.935 -4.131 -17.541 1.00 90.25 186 PHE A N 1
ATOM 1439 C CA . PHE A 1 186 ? 2.415 -2.961 -18.259 1.00 90.25 186 PHE A CA 1
ATOM 1440 C C . PHE A 1 186 ? 3.515 -1.948 -18.586 1.00 90.25 186 PHE A C 1
ATOM 1442 O O . PHE A 1 186 ? 3.519 -1.390 -19.679 1.00 90.25 186 PHE A O 1
ATOM 1449 N N . GLY A 1 187 ? 4.467 -1.743 -17.672 1.00 89.75 187 GLY A N 1
ATOM 1450 C CA . GLY A 1 187 ? 5.625 -0.885 -17.907 1.00 89.75 187 GLY A CA 1
ATOM 1451 C C . GLY A 1 187 ? 6.496 -1.383 -19.058 1.00 89.75 187 GLY A C 1
ATOM 1452 O O . GLY A 1 187 ? 6.878 -0.589 -19.911 1.00 89.75 187 GLY A O 1
ATOM 1453 N N . ALA A 1 188 ? 6.752 -2.690 -19.129 1.00 85.81 188 ALA A N 1
ATOM 1454 C CA . ALA A 1 188 ? 7.506 -3.288 -20.225 1.00 85.81 188 ALA A CA 1
ATOM 1455 C C . ALA A 1 188 ? 6.743 -3.237 -21.558 1.00 85.81 188 ALA A C 1
ATOM 1457 O O . ALA A 1 188 ? 7.327 -2.900 -22.585 1.00 85.81 188 ALA A O 1
ATOM 1458 N N . TYR A 1 189 ? 5.434 -3.511 -21.539 1.00 87.88 189 TYR A N 1
ATOM 1459 C CA . TYR A 1 189 ? 4.579 -3.395 -22.722 1.00 87.88 189 TYR A CA 1
ATOM 1460 C C . TYR A 1 189 ? 4.579 -1.967 -23.285 1.00 87.88 189 TYR A C 1
ATOM 1462 O O . TYR A 1 189 ? 4.772 -1.769 -24.482 1.00 87.88 189 TYR A O 1
ATOM 1470 N N . GLU A 1 190 ? 4.417 -0.964 -22.420 1.00 90.06 190 GLU A N 1
ATOM 1471 C CA . GLU A 1 190 ? 4.415 0.440 -22.830 1.00 90.06 190 GLU A CA 1
ATOM 1472 C C . GLU A 1 190 ? 5.793 0.899 -23.327 1.00 90.06 190 GLU A C 1
ATOM 1474 O O . GLU A 1 190 ? 5.878 1.617 -24.323 1.00 90.06 190 GLU A O 1
ATOM 1479 N N . ALA A 1 191 ? 6.871 0.451 -22.674 1.00 88.12 191 ALA A N 1
ATOM 1480 C CA . ALA A 1 191 ? 8.236 0.724 -23.115 1.00 88.12 191 ALA A CA 1
ATOM 1481 C C . ALA A 1 191 ? 8.490 0.171 -24.527 1.00 88.12 191 ALA A C 1
ATOM 1483 O O . ALA A 1 191 ? 9.012 0.887 -25.377 1.00 88.12 191 ALA A O 1
ATOM 1484 N N . ASN A 1 192 ? 8.061 -1.065 -24.802 1.00 87.00 192 ASN A N 1
ATOM 1485 C CA . ASN A 1 192 ? 8.171 -1.668 -26.132 1.00 87.00 192 ASN A CA 1
ATOM 1486 C C . ASN A 1 192 ? 7.348 -0.915 -27.173 1.00 87.00 192 ASN A C 1
ATOM 1488 O O . ASN A 1 192 ? 7.871 -0.578 -28.229 1.00 87.00 192 ASN A O 1
ATOM 1492 N N . ARG A 1 193 ? 6.095 -0.576 -26.851 1.00 88.38 193 ARG A N 1
ATOM 1493 C CA . ARG A 1 193 ? 5.229 0.187 -27.756 1.00 88.38 193 ARG A CA 1
ATOM 1494 C C . ARG A 1 193 ? 5.871 1.513 -28.164 1.00 88.38 193 ARG A C 1
ATOM 1496 O O . ARG A 1 193 ? 5.814 1.894 -29.326 1.00 88.38 193 ARG A O 1
ATOM 1503 N N . ILE A 1 194 ? 6.480 2.229 -27.220 1.00 89.81 194 ILE A N 1
ATOM 1504 C CA . ILE A 1 194 ? 7.138 3.511 -27.506 1.00 89.81 194 ILE A CA 1
ATOM 1505 C C . ILE A 1 194 ? 8.442 3.311 -28.276 1.00 89.81 194 ILE A C 1
ATOM 1507 O O . ILE A 1 194 ? 8.745 4.117 -29.151 1.00 89.81 194 ILE A O 1
ATOM 1511 N N . ALA A 1 195 ? 9.194 2.248 -28.003 1.00 87.56 195 ALA A N 1
ATOM 1512 C CA . ALA A 1 195 ? 10.387 1.929 -28.775 1.00 87.56 195 ALA A CA 1
ATOM 1513 C C . ALA A 1 195 ? 10.047 1.622 -30.247 1.00 87.56 195 ALA A C 1
ATOM 1515 O O . ALA A 1 195 ? 10.648 2.215 -31.143 1.00 87.56 195 ALA A O 1
ATOM 1516 N N . GLU A 1 196 ? 9.020 0.799 -30.490 1.00 86.75 196 GLU A N 1
ATOM 1517 C CA . GLU A 1 196 ? 8.524 0.471 -31.834 1.00 86.75 196 GLU A CA 1
ATOM 1518 C C . GLU A 1 196 ? 8.050 1.721 -32.588 1.00 86.75 196 GLU A C 1
ATOM 1520 O O . GLU A 1 196 ? 8.391 1.911 -33.755 1.00 86.75 196 GLU A O 1
ATOM 1525 N N . LEU A 1 197 ? 7.327 2.622 -31.910 1.00 89.62 197 LEU A N 1
ATOM 1526 C CA . LEU A 1 197 ? 6.880 3.892 -32.495 1.00 89.62 197 LEU A CA 1
ATOM 1527 C C . LEU A 1 197 ? 8.037 4.827 -32.884 1.00 89.62 197 LEU A C 1
ATOM 1529 O O . LEU A 1 197 ? 7.853 5.678 -33.749 1.00 89.62 197 LEU A O 1
ATOM 1533 N N . ASN A 1 198 ? 9.214 4.669 -32.274 1.00 88.56 198 ASN A N 1
ATOM 1534 C CA . ASN A 1 198 ? 10.422 5.427 -32.605 1.00 88.56 198 ASN A CA 1
ATOM 1535 C C . ASN A 1 198 ? 11.396 4.636 -33.503 1.00 88.56 198 ASN A C 1
ATOM 1537 O O . ASN A 1 198 ? 12.557 5.015 -33.634 1.00 88.56 198 ASN A O 1
ATOM 1541 N N . GLY A 1 199 ? 10.946 3.531 -34.113 1.00 84.56 199 GLY A N 1
ATOM 1542 C CA . GLY A 1 199 ? 11.752 2.741 -35.050 1.00 84.56 199 GLY A CA 1
ATOM 1543 C C . GLY A 1 199 ? 12.854 1.899 -34.400 1.00 84.56 199 GLY A C 1
ATOM 1544 O O . GLY A 1 199 ? 13.724 1.382 -35.103 1.00 84.56 199 GLY A O 1
ATOM 1545 N N . ALA A 1 200 ? 12.837 1.737 -33.074 1.00 80.94 200 ALA A N 1
ATOM 1546 C CA . ALA A 1 200 ? 13.747 0.839 -32.378 1.00 80.94 200 ALA A CA 1
ATOM 1547 C C . ALA A 1 200 ? 13.170 -0.584 -32.377 1.00 80.94 200 ALA A C 1
ATOM 1549 O O . ALA A 1 200 ? 12.118 -0.845 -31.797 1.00 80.94 200 ALA A O 1
ATOM 1550 N N . ASN A 1 201 ? 13.875 -1.516 -33.022 1.00 73.88 201 ASN A N 1
ATOM 1551 C CA . ASN A 1 201 ? 13.524 -2.934 -32.983 1.00 73.88 201 ASN A CA 1
ATOM 1552 C C . ASN A 1 201 ? 13.850 -3.536 -31.603 1.00 73.88 201 ASN A C 1
ATOM 1554 O O . ASN A 1 201 ? 14.861 -3.163 -30.999 1.00 73.88 201 ASN A O 1
ATOM 1558 N N . PRO A 1 202 ? 13.050 -4.497 -31.114 1.00 67.12 202 PRO A N 1
ATOM 1559 C CA . PRO A 1 202 ? 13.286 -5.136 -29.826 1.00 67.12 202 PRO A CA 1
ATOM 1560 C C . PRO A 1 202 ? 14.608 -5.926 -29.825 1.00 67.12 202 PRO A C 1
ATOM 1562 O O . PRO A 1 202 ? 14.924 -6.638 -30.777 1.00 67.12 202 PRO A O 1
ATOM 1565 N N . LEU A 1 203 ? 15.398 -5.773 -28.755 1.00 61.28 203 LEU A N 1
ATOM 1566 C CA . LEU A 1 203 ? 16.794 -6.230 -28.677 1.00 61.28 203 LEU A CA 1
ATOM 1567 C C . LEU A 1 203 ? 16.964 -7.608 -28.022 1.00 61.28 203 LEU A C 1
ATOM 1569 O O . LEU A 1 203 ? 17.969 -8.270 -28.273 1.00 61.28 203 LEU A O 1
ATOM 1573 N N . VAL A 1 204 ? 16.036 -8.043 -27.163 1.00 61.81 204 VAL 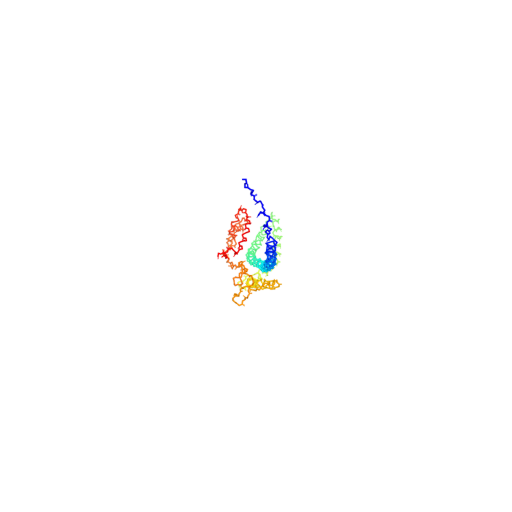A N 1
ATOM 1574 C CA . VAL A 1 204 ? 16.207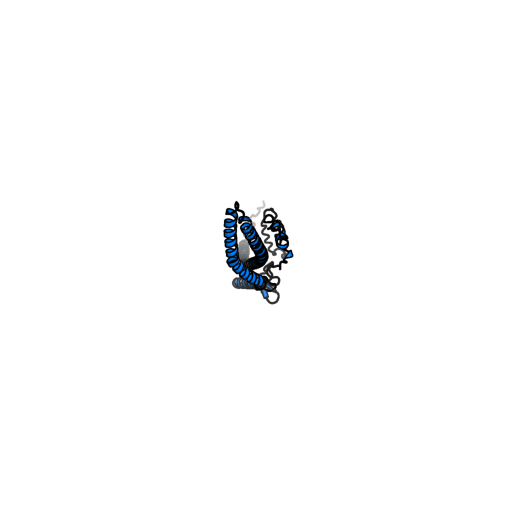 -9.275 -26.373 1.00 61.81 204 VAL A CA 1
ATOM 1575 C C . VAL A 1 204 ? 14.882 -10.019 -26.226 1.00 61.81 204 VAL A C 1
ATOM 1577 O O . VAL A 1 204 ? 13.913 -9.446 -25.745 1.00 61.81 204 VAL A O 1
ATOM 1580 N N . ASP A 1 205 ? 14.838 -11.304 -26.577 1.00 59.03 205 ASP A N 1
ATOM 1581 C CA . ASP A 1 205 ? 13.742 -12.207 -26.202 1.00 59.03 205 ASP A CA 1
ATOM 1582 C C . ASP A 1 205 ? 14.086 -12.888 -24.871 1.00 59.03 205 ASP A C 1
ATOM 1584 O O . ASP A 1 205 ? 15.044 -13.662 -24.784 1.00 59.03 205 ASP A O 1
ATOM 1588 N N . VAL A 1 206 ? 13.338 -12.571 -23.813 1.00 55.50 206 VAL A N 1
ATOM 1589 C CA . VAL A 1 206 ? 13.462 -13.250 -22.520 1.00 55.50 206 VAL A CA 1
ATOM 1590 C C . VAL A 1 206 ? 12.136 -13.938 -22.222 1.00 55.50 206 VAL A C 1
ATOM 1592 O O . VAL A 1 206 ? 11.122 -13.286 -21.990 1.00 55.50 206 VAL A O 1
ATOM 1595 N N . ALA A 1 207 ? 12.154 -15.273 -22.192 1.00 56.03 207 ALA A N 1
ATOM 1596 C CA . ALA A 1 207 ? 10.999 -16.116 -21.868 1.00 56.03 207 ALA A CA 1
ATOM 1597 C C . ALA A 1 207 ? 9.774 -15.949 -22.801 1.00 56.03 207 ALA A C 1
ATOM 1599 O O . ALA A 1 207 ? 8.639 -16.124 -22.354 1.00 56.03 207 ALA A O 1
ATOM 1600 N N . GLY A 1 208 ? 9.991 -15.645 -24.088 1.00 58.88 208 GLY A N 1
ATOM 1601 C CA . GLY A 1 208 ? 8.926 -15.483 -25.086 1.00 58.88 208 GLY A CA 1
ATOM 1602 C C . GLY A 1 208 ? 8.319 -14.079 -25.120 1.00 58.88 208 GLY A C 1
ATOM 1603 O O . GLY A 1 208 ? 7.311 -13.862 -25.792 1.00 58.88 208 GLY A O 1
ATOM 1604 N N . PHE A 1 209 ? 8.913 -13.132 -24.391 1.00 57.97 209 PHE A N 1
ATOM 1605 C CA . PHE A 1 209 ? 8.587 -11.716 -24.453 1.00 57.97 209 PHE A CA 1
ATOM 1606 C C . PHE A 1 209 ? 9.787 -10.965 -25.025 1.00 57.97 209 PHE A C 1
ATOM 1608 O O . PHE A 1 209 ? 10.882 -10.975 -24.459 1.00 57.97 209 PHE A O 1
ATOM 1615 N N . THR A 1 210 ? 9.577 -10.297 -26.157 1.00 58.81 210 THR A N 1
ATOM 1616 C CA . THR A 1 210 ? 10.595 -9.457 -26.787 1.00 58.81 210 THR A CA 1
ATOM 1617 C C . THR A 1 210 ? 10.626 -8.105 -26.079 1.00 58.81 210 THR A C 1
ATOM 1619 O O . THR A 1 210 ? 9.610 -7.419 -25.991 1.00 58.81 210 THR A O 1
ATOM 1622 N N . TYR A 1 211 ? 11.779 -7.727 -25.535 1.00 62.62 211 TYR A N 1
ATOM 1623 C CA . TYR A 1 211 ? 12.005 -6.479 -24.817 1.00 62.62 211 TYR A CA 1
ATOM 1624 C C . TYR A 1 211 ? 12.984 -5.594 -25.581 1.00 62.62 211 TYR A C 1
ATOM 1626 O O . TYR A 1 211 ? 14.040 -6.029 -26.046 1.00 62.62 211 TYR A O 1
ATOM 1634 N N . THR A 1 212 ? 12.639 -4.317 -25.661 1.00 60.50 212 THR A N 1
ATOM 1635 C CA . THR A 1 212 ? 13.465 -3.278 -26.288 1.00 60.50 212 THR A CA 1
ATOM 1636 C C . THR A 1 212 ? 14.316 -2.548 -25.254 1.00 60.50 212 THR A C 1
ATOM 1638 O O . THR A 1 212 ? 15.402 -2.071 -25.565 1.00 60.50 212 THR A O 1
ATOM 1641 N N . ALA A 1 213 ? 13.860 -2.522 -23.997 1.00 63.78 213 ALA A N 1
ATOM 1642 C CA . ALA A 1 213 ? 14.562 -1.922 -22.872 1.00 63.78 213 ALA A CA 1
ATOM 1643 C C . ALA A 1 213 ? 14.484 -2.829 -21.636 1.00 63.78 213 ALA A C 1
ATOM 1645 O O . ALA A 1 213 ? 13.415 -3.326 -21.279 1.00 63.78 213 ALA A O 1
ATOM 1646 N N . ILE A 1 214 ? 15.620 -3.019 -20.961 1.00 63.97 214 ILE A N 1
ATOM 1647 C CA . ILE A 1 214 ? 15.679 -3.722 -19.676 1.00 63.97 214 ILE A CA 1
ATOM 1648 C C . ILE A 1 214 ? 15.467 -2.690 -18.566 1.00 63.97 214 ILE A C 1
ATOM 1650 O O . ILE A 1 214 ? 16.307 -1.819 -18.342 1.00 63.97 214 ILE A O 1
ATOM 1654 N N . LEU A 1 215 ? 14.337 -2.784 -17.865 1.00 66.56 215 LEU A N 1
ATOM 1655 C CA . LEU A 1 215 ? 14.017 -1.921 -16.729 1.00 66.56 215 LEU A CA 1
ATOM 1656 C C . LEU A 1 215 ? 14.593 -2.534 -15.442 1.00 66.56 215 LEU A C 1
ATOM 1658 O O . LEU A 1 215 ? 14.013 -3.447 -14.864 1.00 66.56 215 LEU A O 1
ATOM 1662 N N . PHE A 1 216 ? 15.734 -2.031 -14.969 1.00 61.09 216 PHE A N 1
ATOM 1663 C CA . PHE A 1 216 ? 16.266 -2.370 -13.642 1.00 61.09 216 PHE A CA 1
ATOM 1664 C C . PHE A 1 216 ? 15.716 -1.416 -12.563 1.00 61.09 216 PHE A C 1
ATOM 1666 O O . PHE A 1 216 ? 15.486 -0.243 -12.858 1.00 61.09 216 PHE A O 1
ATOM 1673 N N . PRO A 1 217 ? 15.537 -1.850 -11.296 1.00 57.62 217 PRO A N 1
ATOM 1674 C CA . PRO A 1 217 ? 15.716 -3.204 -10.758 1.00 57.62 217 PRO A CA 1
ATOM 1675 C C . PRO A 1 217 ? 14.452 -4.077 -10.851 1.00 57.62 217 PRO A C 1
ATOM 1677 O O . PRO A 1 217 ? 14.464 -5.215 -10.394 1.00 57.62 217 PRO A O 1
ATOM 1680 N N . THR A 1 218 ? 13.343 -3.546 -11.363 1.00 59.69 218 THR A N 1
ATOM 1681 C CA . THR A 1 218 ? 12.062 -4.255 -11.420 1.00 59.69 218 THR A CA 1
ATOM 1682 C C . THR A 1 218 ? 11.986 -5.071 -12.699 1.00 59.69 218 THR A C 1
ATOM 1684 O O . THR A 1 218 ? 11.477 -4.596 -13.716 1.00 59.69 218 THR A O 1
ATOM 1687 N N . ASP A 1 219 ? 12.487 -6.299 -12.651 1.00 63.66 219 ASP A N 1
ATOM 1688 C CA . ASP A 1 219 ? 12.238 -7.224 -13.745 1.00 63.66 219 ASP A CA 1
ATOM 1689 C C . ASP A 1 219 ? 10.756 -7.703 -13.705 1.00 63.66 219 ASP A C 1
ATOM 1691 O O . ASP A 1 219 ? 10.114 -7.697 -12.641 1.00 63.66 219 ASP A O 1
ATOM 1695 N N . PRO A 1 220 ? 10.170 -8.102 -14.849 1.00 61.81 220 PRO A N 1
ATOM 1696 C CA . PRO A 1 220 ? 8.782 -8.574 -14.925 1.00 61.81 220 PRO A CA 1
ATOM 1697 C C . PRO A 1 220 ? 8.477 -9.796 -14.039 1.00 61.81 220 PRO A C 1
ATOM 1699 O O . PRO A 1 220 ? 7.317 -10.055 -13.712 1.00 61.81 220 PRO A O 1
ATOM 1702 N N . VAL A 1 221 ? 9.506 -10.547 -13.646 1.00 67.94 221 VAL A N 1
ATOM 1703 C CA . VAL A 1 221 ? 9.431 -11.811 -12.905 1.00 67.94 221 VAL A CA 1
ATOM 1704 C C . VAL A 1 221 ? 9.486 -11.578 -11.385 1.00 67.94 221 VAL A C 1
ATOM 1706 O O . VAL A 1 221 ? 8.681 -12.138 -10.636 1.00 67.94 221 VAL A O 1
ATOM 1709 N N . SER A 1 222 ? 10.391 -10.728 -10.905 1.00 71.69 222 SER A N 1
ATOM 1710 C CA . SER A 1 222 ? 10.603 -10.372 -9.500 1.00 71.69 222 SER A CA 1
ATOM 1711 C C . SER A 1 222 ? 9.581 -9.347 -9.007 1.00 71.69 222 SER A C 1
ATOM 1713 O O . SER A 1 222 ? 9.168 -9.389 -7.835 1.00 71.69 222 SER A O 1
ATOM 1715 N N . GLY A 1 223 ? 9.079 -8.508 -9.915 1.00 81.69 223 GLY A N 1
ATOM 1716 C CA . GLY A 1 223 ? 8.029 -7.537 -9.653 1.00 81.69 223 GLY A CA 1
ATOM 1717 C C . GLY A 1 223 ? 8.510 -6.322 -8.854 1.00 81.69 223 GLY A C 1
ATOM 1718 O O . GLY A 1 223 ? 9.700 -6.094 -8.650 1.00 81.69 223 GLY A O 1
ATOM 1719 N N . LEU A 1 224 ? 7.562 -5.528 -8.352 1.00 86.00 224 LEU A N 1
ATOM 1720 C CA . LEU A 1 224 ? 7.884 -4.399 -7.467 1.00 86.00 224 LEU A CA 1
ATOM 1721 C C . LEU A 1 224 ? 8.467 -4.879 -6.117 1.00 86.00 224 LEU A C 1
ATOM 1723 O O . LEU A 1 224 ? 8.078 -5.953 -5.637 1.00 86.00 224 LEU A O 1
ATOM 1727 N N . PRO A 1 225 ? 9.359 -4.100 -5.465 1.00 83.81 225 PRO A N 1
ATOM 1728 C CA . PRO A 1 225 ? 10.060 -4.485 -4.236 1.00 83.81 225 PRO A CA 1
ATOM 1729 C C . PRO A 1 225 ? 9.128 -4.467 -3.016 1.00 83.81 225 PRO A C 1
ATOM 1731 O O . PRO A 1 225 ? 9.217 -3.630 -2.122 1.00 83.81 225 PRO A O 1
ATOM 1734 N N . VAL A 1 226 ? 8.208 -5.423 -2.977 1.00 81.62 226 VAL A N 1
ATOM 1735 C CA . VAL A 1 226 ? 7.223 -5.593 -1.915 1.00 81.62 226 VAL A CA 1
ATOM 1736 C C . VAL A 1 226 ? 7.578 -6.823 -1.101 1.00 81.62 226 VAL A C 1
ATOM 1738 O O . VAL A 1 226 ? 7.666 -7.941 -1.628 1.00 81.62 226 VAL A O 1
ATOM 1741 N N . LYS A 1 227 ? 7.737 -6.618 0.207 1.00 82.19 227 LYS A N 1
ATOM 1742 C CA . LYS A 1 227 ? 7.997 -7.675 1.181 1.00 82.19 227 LYS A CA 1
ATOM 1743 C C . LYS A 1 227 ? 6.824 -7.784 2.141 1.00 82.19 227 LYS A C 1
ATOM 1745 O O . LYS A 1 227 ? 6.380 -6.801 2.722 1.00 82.19 227 LYS A O 1
ATOM 1750 N N . LYS A 1 228 ? 6.364 -9.014 2.372 1.00 78.75 228 LYS A N 1
ATOM 1751 C CA . LYS A 1 228 ? 5.352 -9.286 3.391 1.00 78.75 228 LYS A CA 1
ATOM 1752 C C . LYS A 1 228 ? 5.935 -9.005 4.778 1.00 78.75 228 LYS A C 1
ATOM 1754 O O . LYS A 1 228 ? 6.776 -9.770 5.253 1.00 78.75 228 LYS A O 1
ATOM 1759 N N . GLY A 1 229 ? 5.468 -7.937 5.417 1.00 74.25 229 GLY A N 1
ATOM 1760 C CA . GLY A 1 229 ? 5.807 -7.624 6.803 1.00 74.25 229 GLY A CA 1
ATOM 1761 C C . GLY A 1 229 ? 5.238 -8.661 7.775 1.00 74.25 229 GLY A C 1
ATOM 1762 O O . GLY A 1 229 ? 4.139 -9.196 7.583 1.00 74.25 229 GLY A O 1
ATOM 1763 N N . LYS A 1 230 ? 5.987 -8.966 8.832 1.00 77.38 230 LYS A N 1
ATOM 1764 C CA . LYS A 1 230 ? 5.504 -9.713 9.998 1.00 77.38 230 LYS A CA 1
ATOM 1765 C C . LYS A 1 230 ? 5.077 -8.711 11.068 1.00 77.38 230 LYS A C 1
ATOM 1767 O O . LYS A 1 230 ? 5.696 -7.675 11.239 1.00 77.38 230 LYS A O 1
ATOM 1772 N N . PHE A 1 231 ? 4.085 -9.060 11.888 1.00 67.12 231 PHE A N 1
ATOM 1773 C CA . PHE A 1 231 ? 3.721 -8.242 13.060 1.00 67.12 231 PHE A CA 1
ATOM 1774 C C . PHE A 1 231 ? 4.888 -8.018 14.033 1.00 67.12 231 PHE A C 1
ATOM 1776 O O . PHE A 1 231 ? 4.890 -7.039 14.766 1.00 67.12 231 PHE A O 1
ATOM 1783 N N . LYS A 1 232 ? 5.876 -8.924 14.041 1.00 69.06 232 LYS A N 1
ATOM 1784 C CA . LYS A 1 232 ? 7.110 -8.786 14.826 1.00 69.06 232 LYS A CA 1
ATOM 1785 C C . LYS A 1 232 ? 8.052 -7.706 14.286 1.00 69.06 232 LYS A C 1
ATOM 1787 O O . LYS A 1 232 ? 8.920 -7.272 15.028 1.00 69.06 232 LYS A O 1
ATOM 1792 N N . ASP A 1 233 ? 7.867 -7.296 13.034 1.00 71.50 233 ASP A N 1
ATOM 1793 C CA . ASP A 1 233 ? 8.627 -6.217 12.404 1.00 71.50 233 ASP A CA 1
ATOM 1794 C C . ASP A 1 233 ? 8.061 -4.843 12.814 1.00 71.50 233 ASP A C 1
ATOM 1796 O O . ASP A 1 233 ? 8.687 -3.815 12.573 1.00 71.50 233 ASP A O 1
ATOM 1800 N N . LEU A 1 234 ? 6.884 -4.808 13.459 1.00 70.50 234 LEU A N 1
ATOM 1801 C CA . LEU A 1 234 ? 6.357 -3.595 14.073 1.00 70.50 234 LEU A CA 1
ATOM 1802 C C . LEU A 1 234 ? 7.121 -3.276 15.359 1.00 70.50 234 LEU A C 1
ATOM 1804 O O . LEU A 1 234 ? 7.480 -4.159 16.139 1.00 70.50 234 LEU A O 1
ATOM 1808 N N . CYS A 1 235 ? 7.266 -1.980 15.607 1.00 69.81 235 CYS A N 1
ATOM 1809 C CA . CYS A 1 235 ? 7.762 -1.393 16.842 1.00 69.81 235 CYS A CA 1
ATOM 1810 C C . CYS A 1 235 ? 7.328 -2.150 18.116 1.00 69.81 235 CYS A C 1
ATOM 1812 O O . CYS A 1 235 ? 6.137 -2.447 18.279 1.00 69.81 235 CYS A O 1
ATOM 1814 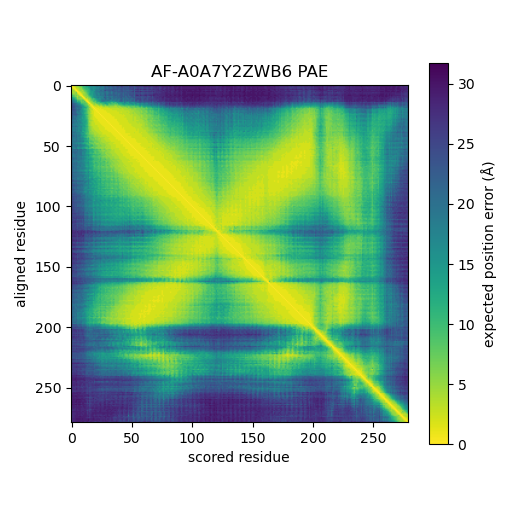N N . PRO A 1 236 ? 8.241 -2.395 19.080 1.00 68.06 236 PRO A N 1
ATOM 1815 C CA . PRO A 1 236 ? 7.884 -2.958 20.381 1.00 68.06 236 PRO A CA 1
ATOM 1816 C C . PRO A 1 236 ? 6.734 -2.214 21.087 1.00 68.06 236 PRO A C 1
ATOM 1818 O O . PRO A 1 236 ? 5.855 -2.895 21.611 1.00 68.06 236 PRO A O 1
ATOM 1821 N N . PRO A 1 237 ? 6.638 -0.867 21.044 1.00 67.00 237 PRO A N 1
ATOM 1822 C CA . PRO A 1 237 ? 5.461 -0.144 21.538 1.00 67.00 237 PRO A CA 1
ATOM 1823 C C . PRO A 1 237 ? 4.128 -0.597 20.922 1.00 67.00 237 PRO A C 1
ATOM 1825 O O . PRO A 1 237 ? 3.134 -0.705 21.635 1.00 67.00 237 PRO A O 1
ATOM 1828 N N . THR A 1 238 ? 4.105 -0.924 19.627 1.00 63.62 238 THR A N 1
ATOM 1829 C CA . THR A 1 238 ? 2.911 -1.410 18.914 1.00 63.62 238 THR A CA 1
ATOM 1830 C C . THR A 1 238 ? 2.525 -2.828 19.339 1.00 63.62 238 THR A C 1
ATOM 1832 O O . THR A 1 238 ? 1.348 -3.179 19.322 1.00 63.62 238 THR A O 1
ATOM 1835 N N . THR A 1 239 ? 3.499 -3.658 19.726 1.00 63.28 239 THR A N 1
ATOM 1836 C CA . THR A 1 239 ? 3.260 -5.066 20.094 1.00 63.28 239 THR A CA 1
ATOM 1837 C C . THR A 1 239 ? 3.044 -5.282 21.592 1.00 63.28 239 THR A C 1
ATOM 1839 O O . THR A 1 239 ? 2.221 -6.116 21.967 1.00 63.28 239 THR A O 1
ATOM 1842 N N . LYS A 1 240 ? 3.761 -4.551 22.450 1.00 67.56 240 LYS A N 1
ATOM 1843 C CA . LYS A 1 240 ? 3.770 -4.728 23.913 1.00 67.56 240 LYS A CA 1
ATOM 1844 C C . LYS A 1 240 ? 3.050 -3.612 24.677 1.00 67.56 240 LYS A C 1
ATOM 1846 O O . LYS A 1 240 ? 2.799 -3.778 25.865 1.00 67.56 240 LYS A O 1
ATOM 1851 N N . GLY A 1 241 ? 2.693 -2.514 24.009 1.00 61.25 241 GLY A N 1
ATOM 1852 C CA . GLY A 1 241 ? 2.292 -1.275 24.674 1.00 61.25 241 GLY A CA 1
ATOM 1853 C C . GLY A 1 241 ? 3.525 -0.533 25.198 1.00 61.25 241 GLY A C 1
ATOM 1854 O O . GLY A 1 241 ? 4.398 -1.123 25.828 1.00 61.25 241 GLY A O 1
ATOM 1855 N N . GLY A 1 242 ? 3.638 0.756 24.882 1.00 61.75 242 GLY A N 1
ATOM 1856 C CA . GLY A 1 242 ? 4.717 1.624 25.365 1.00 61.75 242 GLY A CA 1
AT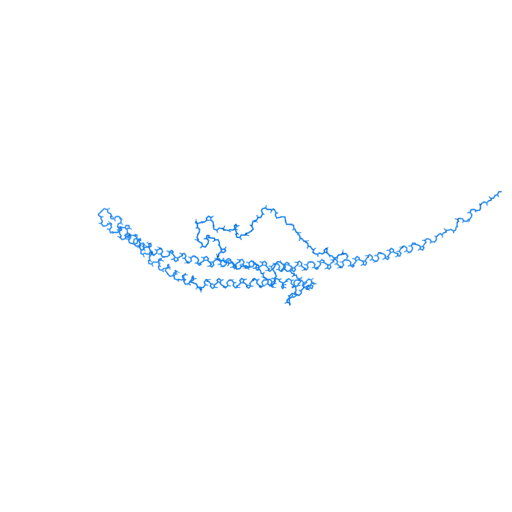OM 1857 C C . GLY A 1 242 ? 4.227 2.629 26.416 1.00 61.75 242 GLY A C 1
ATOM 1858 O O . GLY A 1 242 ? 3.018 2.838 26.528 1.00 61.75 242 GLY A O 1
ATOM 1859 N N . PRO A 1 243 ? 5.140 3.292 27.153 1.00 54.44 243 PRO A N 1
ATOM 1860 C CA . PRO A 1 243 ? 4.829 4.273 28.204 1.00 54.44 243 PRO A CA 1
ATOM 1861 C C . PRO A 1 243 ? 4.274 5.623 27.681 1.00 54.44 243 PRO A C 1
ATOM 1863 O O . PRO A 1 243 ? 4.600 6.687 28.198 1.00 54.44 243 PRO A O 1
ATOM 1866 N N . GLY A 1 244 ? 3.416 5.611 26.657 1.00 56.72 244 GLY A N 1
ATOM 1867 C CA . GLY A 1 244 ? 2.826 6.812 26.056 1.00 56.72 244 GLY A CA 1
ATOM 1868 C C . GLY A 1 244 ? 3.656 7.437 24.925 1.00 56.72 244 GLY A C 1
ATOM 1869 O O . GLY A 1 244 ? 4.622 6.853 24.436 1.00 56.72 244 GLY A O 1
ATOM 1870 N N . TYR A 1 245 ? 3.230 8.626 24.478 1.00 53.81 245 TYR A N 1
ATOM 1871 C CA . TYR A 1 245 ? 3.564 9.267 23.190 1.00 53.81 245 TYR A CA 1
ATOM 1872 C C . TYR A 1 245 ? 5.053 9.512 22.875 1.00 53.81 245 TYR A C 1
ATOM 1874 O O . TYR A 1 245 ? 5.372 9.877 21.749 1.00 53.81 245 TYR A O 1
ATOM 1882 N N . LYS A 1 246 ? 5.978 9.303 23.816 1.00 55.62 246 LYS A N 1
ATOM 1883 C CA . LYS A 1 246 ? 7.382 9.712 23.648 1.00 55.62 246 LYS A CA 1
ATOM 1884 C C . LYS A 1 246 ? 8.196 8.855 22.663 1.00 55.62 246 LYS A C 1
ATOM 1886 O O . LYS A 1 246 ? 9.171 9.365 22.139 1.00 55.62 246 LYS A O 1
ATOM 1891 N N . ASN A 1 247 ? 7.787 7.612 22.367 1.00 55.38 247 ASN A N 1
ATOM 1892 C CA . ASN A 1 247 ? 8.599 6.649 21.591 1.00 55.38 247 ASN A CA 1
ATOM 1893 C C . ASN A 1 247 ? 7.822 5.886 20.488 1.00 55.38 247 ASN A C 1
ATOM 1895 O O . ASN A 1 247 ? 8.170 4.752 20.165 1.00 55.38 247 ASN A O 1
ATOM 1899 N N . PHE A 1 248 ? 6.737 6.435 19.925 1.00 53.50 248 PHE A N 1
ATOM 1900 C CA . PHE A 1 248 ? 5.908 5.684 18.954 1.00 53.50 248 PHE A CA 1
ATOM 1901 C C . PHE A 1 248 ? 6.571 5.441 17.594 1.00 53.50 248 PHE A C 1
ATOM 1903 O O . PHE A 1 248 ? 6.145 4.566 16.841 1.00 53.50 248 PHE A O 1
ATOM 1910 N N . LEU A 1 249 ? 7.602 6.212 17.273 1.00 54.47 249 LEU A N 1
ATOM 1911 C CA . LEU A 1 249 ? 8.192 6.267 15.952 1.00 54.47 249 LEU A CA 1
ATOM 1912 C C . LEU A 1 249 ? 9.558 5.565 15.976 1.00 54.47 249 LEU A C 1
ATOM 1914 O O . LEU A 1 249 ? 10.578 6.224 16.099 1.00 54.47 249 LEU A O 1
ATOM 1918 N N . CYS A 1 250 ? 9.615 4.236 15.806 1.00 57.34 250 CYS A N 1
ATOM 1919 C CA . CYS A 1 250 ? 10.893 3.534 15.539 1.00 57.34 250 CYS A CA 1
ATOM 1920 C C . CYS A 1 250 ? 11.386 3.766 14.099 1.00 57.34 250 CYS A C 1
ATOM 1922 O O . CYS A 1 250 ? 11.916 2.858 13.454 1.00 57.34 250 CYS A O 1
ATOM 1924 N N . TRP A 1 251 ? 11.170 4.970 13.567 1.00 52.44 251 TRP A N 1
ATOM 1925 C CA . TRP A 1 251 ? 11.581 5.335 12.216 1.00 52.44 251 TRP A CA 1
ATOM 1926 C C . TRP A 1 251 ? 13.099 5.236 12.061 1.00 52.44 251 TRP A C 1
ATOM 1928 O O . TRP A 1 251 ? 13.560 4.746 11.032 1.00 52.44 251 TRP A O 1
ATOM 1938 N N . ASP A 1 252 ? 13.849 5.550 13.122 1.00 52.78 252 ASP A N 1
ATOM 1939 C CA . ASP A 1 252 ? 15.314 5.461 13.151 1.00 52.78 252 ASP A CA 1
ATOM 1940 C C . ASP A 1 252 ? 15.837 4.043 12.872 1.00 52.78 252 ASP A C 1
ATOM 1942 O O . ASP A 1 252 ? 16.921 3.870 12.321 1.00 52.78 252 ASP A O 1
ATOM 1946 N N . SER A 1 253 ? 15.065 3.008 13.223 1.00 52.34 253 SER A N 1
ATOM 1947 C CA . SER A 1 253 ? 15.436 1.604 12.993 1.00 52.34 253 SER A CA 1
ATOM 1948 C C . SER A 1 253 ? 14.817 1.033 11.717 1.00 52.34 253 SER A C 1
ATOM 1950 O O . SER A 1 253 ? 15.434 0.203 11.053 1.00 52.34 253 SER A O 1
ATOM 1952 N N . ALA A 1 254 ? 13.593 1.453 11.380 1.00 47.19 254 ALA A N 1
ATOM 1953 C CA . ALA A 1 254 ? 12.834 0.911 10.255 1.00 47.19 254 ALA A CA 1
ATOM 1954 C C . ALA A 1 254 ? 13.316 1.434 8.899 1.00 47.19 254 ALA A C 1
ATOM 1956 O O . ALA A 1 254 ? 13.214 0.712 7.908 1.00 47.19 254 ALA A O 1
ATOM 1957 N N . MET A 1 255 ? 13.857 2.656 8.840 1.00 46.94 255 MET A N 1
ATOM 1958 C CA . MET A 1 255 ? 14.374 3.163 7.575 1.00 46.94 255 MET A CA 1
ATOM 1959 C C . MET A 1 255 ? 15.706 2.536 7.189 1.00 46.94 255 MET A C 1
ATOM 1961 O O . MET A 1 255 ? 15.954 2.480 5.992 1.00 46.94 255 MET A O 1
ATOM 1965 N N . GLY A 1 256 ? 16.553 2.059 8.116 1.00 44.78 256 GLY A N 1
ATOM 1966 C CA . GLY A 1 256 ? 17.870 1.458 7.808 1.00 44.78 256 GLY A CA 1
ATOM 1967 C C . GLY A 1 256 ? 18.846 2.371 7.036 1.00 44.78 256 GLY A C 1
ATOM 1968 O O . GLY A 1 256 ? 20.052 2.154 7.038 1.00 44.78 256 GLY A O 1
ATOM 1969 N N . MET A 1 257 ? 18.340 3.441 6.435 1.00 42.06 257 MET A N 1
ATOM 1970 C CA . MET A 1 257 ? 19.013 4.636 6.021 1.00 42.06 257 MET A CA 1
ATOM 1971 C C . MET A 1 257 ? 19.363 5.359 7.311 1.00 42.06 257 MET A C 1
ATOM 1973 O O . MET A 1 257 ? 18.624 6.212 7.799 1.00 42.06 257 MET A O 1
ATOM 1977 N N . LYS A 1 258 ? 20.561 5.076 7.825 1.00 40.00 258 LYS A N 1
ATOM 1978 C CA . LYS A 1 258 ? 21.401 6.209 8.205 1.00 40.00 258 LYS A CA 1
ATOM 1979 C C . LYS A 1 258 ? 21.361 7.107 6.980 1.00 40.00 258 LYS A C 1
ATOM 1981 O O . LYS A 1 258 ? 21.990 6.742 5.998 1.00 40.00 258 LYS A O 1
ATOM 1986 N N . ILE A 1 259 ? 20.545 8.162 6.973 1.00 44.25 259 ILE A N 1
ATOM 1987 C CA . ILE A 1 259 ? 20.703 9.232 5.994 1.00 44.25 259 ILE A CA 1
ATOM 1988 C C . ILE A 1 259 ? 22.116 9.702 6.292 1.00 44.25 259 ILE A C 1
ATOM 1990 O O . ILE A 1 259 ? 22.328 10.296 7.356 1.00 44.25 259 ILE A O 1
ATOM 1994 N N . PRO A 1 260 ? 23.122 9.331 5.485 1.00 42.88 260 PRO A N 1
ATOM 1995 C CA . PRO A 1 260 ? 24.411 9.901 5.734 1.00 42.88 260 PRO A CA 1
ATOM 1996 C C . PRO A 1 260 ? 24.172 11.371 5.400 1.00 42.88 260 PRO A C 1
ATOM 1998 O O . PRO A 1 260 ? 23.798 11.709 4.280 1.00 42.88 260 PRO A O 1
ATOM 2001 N N . LEU A 1 261 ? 24.359 12.264 6.368 1.00 42.88 261 LEU A N 1
ATOM 2002 C CA . LEU A 1 261 ? 24.470 13.703 6.112 1.00 42.88 261 LEU A CA 1
ATOM 2003 C C . LEU A 1 261 ? 25.718 14.010 5.252 1.00 42.88 261 LEU A C 1
ATOM 2005 O O . LEU A 1 261 ? 26.286 15.092 5.322 1.00 42.88 261 LEU A O 1
ATOM 2009 N N . THR A 1 262 ? 26.191 13.050 4.456 1.00 50.53 262 THR A N 1
ATOM 2010 C CA . THR A 1 262 ? 27.099 13.289 3.358 1.00 50.53 262 THR A CA 1
ATOM 2011 C C . THR A 1 262 ? 26.293 13.959 2.253 1.00 50.53 262 THR A C 1
ATOM 2013 O O . THR A 1 262 ? 25.254 13.417 1.861 1.00 50.53 262 THR A O 1
ATOM 2016 N N . PRO A 1 263 ? 26.744 15.110 1.736 1.00 39.66 263 PRO A N 1
ATOM 2017 C CA . PRO A 1 263 ? 26.103 15.746 0.599 1.00 39.66 263 PRO A CA 1
ATOM 2018 C C . PRO A 1 263 ? 25.969 14.709 -0.515 1.00 39.66 263 PRO A C 1
ATOM 2020 O O . PRO A 1 263 ? 26.956 14.080 -0.905 1.00 39.66 263 PRO A O 1
ATOM 2023 N N . ILE A 1 264 ? 24.738 14.502 -0.983 1.00 40.84 264 ILE A N 1
ATOM 2024 C CA . ILE A 1 264 ? 24.450 13.685 -2.158 1.00 40.84 264 ILE A CA 1
ATOM 2025 C C . ILE A 1 264 ? 25.136 14.390 -3.327 1.00 40.84 264 ILE A C 1
ATOM 2027 O O . ILE A 1 264 ? 24.588 15.285 -3.964 1.00 40.84 264 ILE A O 1
ATOM 2031 N N . THR A 1 265 ? 26.383 14.014 -3.582 1.00 37.00 265 THR A N 1
ATOM 2032 C CA . THR A 1 265 ? 27.024 14.259 -4.860 1.00 37.00 265 THR A CA 1
ATOM 2033 C C . THR A 1 265 ? 26.350 13.292 -5.812 1.00 37.00 265 THR A C 1
ATOM 2035 O O . THR A 1 265 ? 26.662 12.104 -5.846 1.00 37.00 265 THR A O 1
ATOM 2038 N N . VAL A 1 266 ? 25.358 13.792 -6.549 1.00 35.84 266 VAL A N 1
ATOM 2039 C CA . VAL A 1 266 ? 24.820 13.109 -7.725 1.00 35.84 266 VAL A CA 1
ATOM 2040 C C . VAL A 1 266 ? 25.968 13.033 -8.731 1.00 35.84 266 VAL A C 1
ATOM 2042 O O . VAL A 1 266 ? 26.112 13.880 -9.606 1.00 35.84 266 VAL A O 1
ATOM 2045 N N . ARG A 1 267 ? 26.854 12.046 -8.578 1.00 37.59 267 ARG A N 1
ATOM 2046 C CA . ARG A 1 267 ? 27.703 11.609 -9.678 1.00 37.59 267 ARG A CA 1
ATOM 2047 C C . ARG A 1 267 ? 26.766 10.838 -10.590 1.00 37.59 267 ARG A C 1
ATOM 2049 O O . ARG A 1 267 ? 26.461 9.676 -10.336 1.00 37.59 267 ARG A O 1
ATOM 2056 N N . SER A 1 268 ? 26.264 11.520 -11.611 1.00 38.03 268 SER A N 1
ATOM 2057 C CA . SER A 1 268 ? 25.661 10.904 -12.784 1.00 38.03 268 SER A CA 1
ATOM 2058 C C . SER A 1 268 ? 26.711 10.006 -13.437 1.00 38.03 268 SER A C 1
ATOM 2060 O O . SER A 1 268 ? 27.424 10.395 -14.358 1.00 38.03 268 SER A O 1
ATOM 2062 N N . VAL A 1 269 ? 26.855 8.784 -12.933 1.00 40.50 269 VAL A N 1
ATOM 2063 C CA . VAL A 1 269 ? 27.620 7.747 -13.616 1.00 40.50 269 VAL A CA 1
ATOM 2064 C C . VAL A 1 269 ? 26.720 7.212 -14.727 1.00 40.50 269 VAL A C 1
ATOM 2066 O O . VAL A 1 269 ? 26.156 6.129 -14.639 1.00 40.50 269 VAL A O 1
ATOM 2069 N N . PHE A 1 270 ? 26.572 8.008 -15.788 1.00 37.53 270 PHE A N 1
ATOM 2070 C CA . PHE A 1 270 ? 26.289 7.491 -17.123 1.00 37.53 270 PHE A CA 1
ATOM 2071 C C . PHE A 1 270 ? 27.554 6.758 -17.592 1.00 37.53 270 PHE A C 1
ATOM 2073 O O . PHE A 1 270 ? 28.301 7.239 -18.441 1.00 37.53 270 PHE A O 1
ATOM 2080 N N . THR A 1 271 ? 27.847 5.593 -17.012 1.00 39.09 271 THR A N 1
ATOM 2081 C CA . THR A 1 271 ? 28.727 4.622 -17.668 1.00 39.09 271 THR A CA 1
ATOM 2082 C C . THR A 1 271 ? 27.927 4.003 -18.796 1.00 39.09 271 THR A C 1
ATOM 2084 O O . THR A 1 271 ? 27.280 2.970 -18.644 1.00 39.09 271 THR A O 1
ATOM 2087 N N . THR A 1 272 ? 27.929 4.688 -19.932 1.00 40.19 272 THR A N 1
ATOM 2088 C CA . THR A 1 272 ? 27.591 4.088 -21.213 1.00 40.19 272 THR A CA 1
ATOM 2089 C C . THR A 1 272 ? 28.620 2.984 -21.471 1.00 40.19 272 THR A C 1
ATOM 2091 O O . THR A 1 272 ? 29.816 3.240 -21.568 1.00 40.19 272 THR A O 1
ATOM 2094 N N . GLY A 1 273 ? 28.171 1.729 -21.515 1.00 38.94 273 GLY A N 1
ATOM 2095 C CA . GLY A 1 273 ? 29.010 0.539 -21.716 1.00 38.94 273 GLY A CA 1
ATOM 2096 C C . GLY A 1 273 ? 29.565 0.388 -23.138 1.00 38.94 273 GLY A C 1
ATOM 2097 O O . GLY A 1 273 ? 29.573 -0.716 -23.666 1.00 38.94 273 GLY A O 1
ATOM 2098 N N . TRP A 1 274 ? 30.001 1.476 -23.774 1.00 38.91 274 TRP A N 1
ATOM 2099 C CA . TRP A 1 274 ? 30.417 1.496 -25.183 1.00 38.91 274 TRP A CA 1
ATOM 2100 C C . TRP A 1 274 ? 31.941 1.573 -25.400 1.00 38.91 274 TRP A C 1
ATOM 2102 O O . TRP A 1 274 ? 32.381 1.663 -26.541 1.00 38.91 274 TRP A O 1
ATOM 2112 N N . THR A 1 275 ? 32.772 1.507 -24.355 1.00 39.88 275 THR A N 1
ATOM 2113 C CA . THR A 1 275 ? 34.242 1.666 -24.458 1.00 39.88 275 THR A CA 1
ATOM 2114 C C . THR A 1 275 ? 35.061 0.373 -24.326 1.00 39.88 275 THR A C 1
ATOM 2116 O O . THR A 1 275 ? 36.220 0.427 -23.929 1.00 39.88 275 THR A O 1
ATOM 2119 N N . LEU A 1 276 ? 34.514 -0.794 -24.689 1.00 37.88 276 LEU A N 1
ATOM 2120 C CA . LEU A 1 276 ? 35.249 -2.074 -24.621 1.00 37.88 276 LEU A CA 1
ATOM 2121 C C . LEU A 1 276 ? 35.349 -2.851 -25.946 1.00 37.88 276 LEU A C 1
ATOM 2123 O O . LEU A 1 276 ? 35.507 -4.066 -25.938 1.00 37.88 276 LEU A O 1
ATOM 2127 N N . GLY A 1 277 ? 35.309 -2.171 -27.094 1.00 36.59 277 GLY A N 1
ATOM 2128 C CA . GLY A 1 277 ? 35.404 -2.857 -28.386 1.00 36.59 277 GLY A CA 1
ATOM 2129 C C . GLY A 1 277 ? 36.006 -2.032 -29.513 1.00 36.59 277 GLY A C 1
ATOM 2130 O O . GLY A 1 277 ? 35.338 -1.852 -30.518 1.00 36.59 277 GLY A O 1
ATOM 2131 N N . PHE A 1 278 ? 37.231 -1.532 -29.344 1.00 35.31 278 PHE A N 1
ATOM 2132 C CA . PHE A 1 278 ? 38.130 -1.189 -30.456 1.00 35.31 278 PHE A CA 1
ATOM 2133 C C . PHE A 1 278 ? 39.583 -1.390 -29.999 1.00 35.31 278 PHE A C 1
ATOM 2135 O O . PHE A 1 278 ? 40.245 -0.463 -29.532 1.00 35.31 278 PHE A O 1
ATOM 2142 N N . LEU A 1 279 ? 40.025 -2.642 -30.096 1.00 36.00 279 LEU A N 1
ATOM 2143 C CA . LEU A 1 279 ? 41.401 -3.045 -30.377 1.00 36.00 279 LEU A CA 1
ATOM 2144 C C . LEU A 1 279 ? 41.344 -3.906 -31.638 1.00 36.00 279 LEU A C 1
ATOM 2146 O O . LEU A 1 279 ? 40.382 -4.706 -31.727 1.00 36.00 279 LEU A O 1
#

Mean predicted aligned error: 13.12 Å

Sequence (279 aa):
MIRLDYSRLKSGHEDQGGQTLVFLAIVMFALVCFFALVINVGDRVTTKVEMQNAADAAVMAGGIWNARGMNMISILNVGMTECLAFIIFFKAFDKTYIATEIAIKANLAAAEAMIALGNLPYMQAIKVAGEIWKKCLEIVEKTSMKIAKQMNKIMKKLTKKNSGLWKVMKVLQQFERVVKHSTPIFGAYEANRIAELNGANPLVDVAGFTYTAILFPTDPVSGLPVKKGKFKDLCPPTTKGGPGYKNFLCWDSAMGMKIPLTPITVRSVFTTGWTLGFL

Nearest PDB structures (foldseek):
  3na7-assembly1_A  TM=4.640E-01  e=8.010E-01  Helicobacter pylori NCTC 11638
  6g6w-assembly1_B  TM=4.966E-01  e=1.279E+00  Bos taurus
  6zw4-assembly1_E  TM=3.525E-01  e=2.388E+00  Nostoc punctiforme
  6ixg-assembly1_A  TM=2.758E-01  e=2.152E+00  Homo sapiens

Radius of gyration: 43.81 Å; Cα contacts (8 Å, |Δi|>4): 200; chains: 1; bounding box: 122×49×138 Å